Protein AF-A0A8J6MLP1-F1 (afdb_monomer)

Sequence (329 aa):
MKKLAKFLPFFFLVYGLWSVFTLQRDFSHVTQLGVFVLLVGPAFMVFAMVGRLFESLSQDSKWARYSSWAKMANLSATQSLTQYILIFCLPFYVVRQDWIYFGVNILWLGTSLWDPLYEKLVQYTLYRHLLLAWSLLSASSFLFPFILPSYLDWFYPAMAGISSLAFIPTRKEKSYILSLLALWFLSLIPLLFLDAPLRFPLLSVWTKDSHFAFDIVNKETADQHLAKSISKQSVKDALKEGHTLCCVAPVVAPPGLRANIKQEWSLGRRVIESVQLKTPIQGNVTQQAFHSYFCKKNLPLGEVDERLRCRVQIGDGIDIGGSSIEIVQ

Mean predicted aligned error: 9.05 Å

Secondary structure (DSSP, 8-state):
-HHHHHHHHHHHHHHHHHHHHHS---HHHHHHHHHHHHHHHHHHHHHHHHHHHHHHHTTSTTTHHHHHHHHHHHHHHHHHHHHHHHHHHHHHHHHTT-HHHHHHHHHHHHHHH-HHHHHHHTTSHHHHHHHHHHHHHHHHHHHHHHH-GGGGGGHHHHHHHHHHHTT--SS--HHHHHHHHHHHHHHHIIIIIS-TTTSPP--S--B-S-EEEE---STTS---PPPSEEEHHHHHHHHHTT--EEEEEEEP--TT-EE-EEEEEEETTEEEEEEE-SS-EE--TT---EEEEEEES-----SS-EEEEEEEEETTTEEEEEEEEEEE-

Solvent-accessible surface area (backbone atoms only — not comparable to full-atom values): 17924 Å² total; per-residue (Å²): 108,78,66,57,65,68,45,46,63,55,51,53,48,52,49,51,56,49,49,58,65,69,52,78,80,42,74,80,53,45,52,59,51,43,52,51,47,63,54,50,48,56,50,49,53,48,43,56,50,51,47,46,50,47,62,58,51,42,77,41,81,89,42,45,78,55,38,57,58,53,48,51,54,36,53,51,51,52,43,53,54,43,45,52,46,46,59,66,48,47,52,50,27,58,73,59,63,39,59,69,62,38,52,54,45,50,51,54,38,55,46,54,70,38,59,81,54,26,67,57,46,60,70,38,66,67,52,43,33,52,53,44,24,52,43,46,41,55,49,45,36,38,39,43,57,75,78,41,33,76,47,56,92,46,47,50,63,49,46,50,56,55,33,47,68,37,48,64,73,77,60,89,49,65,69,59,44,53,52,33,51,52,51,49,56,57,61,38,40,42,52,72,71,44,57,56,94,64,24,71,69,55,44,54,80,29,49,50,88,40,36,42,29,68,62,74,83,54,95,82,53,88,77,60,72,54,61,64,59,43,46,44,62,60,55,53,50,42,33,70,77,67,41,28,50,20,46,42,39,25,37,38,41,55,54,70,23,72,47,43,43,34,40,38,34,28,50,60,91,44,75,77,47,75,50,64,50,93,63,58,49,67,27,36,90,86,48,67,58,47,78,41,68,53,70,39,65,75,76,94,78,68,93,62,72,34,41,40,33,40,39,34,23,43,71,100,47,48,51,44,35,56,30,68,34,38,34,37,115

Nearest PDB structures (foldseek):
  1ft3-assembly2_B  TM=5.218E-01  e=3.454E-02  Homo sapiens
  8c5h-assembly1_S  TM=5.100E-01  e=5.996E-02  Rattus norvegicus
  1fso-assembly1_A  TM=4.590E-01  e=2.971E-02  Homo sapiens
  5fr1-assembly1_B  TM=4.003E-01  e=1.892E-02  Bos taurus
  2jhv-assembly3_C  TM=4.574E-01  e=4.438E-02  Homo sapiens

Foldseek 3Di:
DVVCVVCVVVVVVVVLLVCLQPDDQDVVCLVVVLVVLVVLVVVLLVLVVVLLVLVLCCVDPVCVVVSVVSNVVSLVSNLVSLLCLLSNLLVLCVQQVVVVLNVVSVVLNVCSSDVVSVVVQVVDLVSQLVSVLSSQLSSCLSNVCVVPVAVVVCSLVVSLVSSLSSLDDSDPDPVSNVVSVVVSVVVSCLRPPDALSSHSARRGQFWDPWAKFKDCPDPPPPGDGDDLEDEPVVVVVCLVVVIWIKTKTFTFGAAPHWWKKKKWKDKAHRTPDIDIDPGTDHHDPVRGTDTDMDIHSDDPDDPAWIKIWIWMATDPRRTNHTDIHIHHD

pLDDT: mean 79.98, std 10.1, range [50.28, 94.44]

Structure (mmCIF, N/CA/C/O backbone):
data_AF-A0A8J6MLP1-F1
#
_entry.id   AF-A0A8J6MLP1-F1
#
loop_
_atom_site.group_PDB
_atom_site.id
_atom_site.type_symbol
_atom_site.label_atom_id
_atom_site.label_alt_id
_atom_site.label_comp_id
_atom_site.label_asym_id
_atom_site.label_entity_id
_atom_site.label_seq_id
_atom_site.pdbx_PDB_ins_code
_atom_site.Cartn_x
_atom_site.Cartn_y
_atom_site.Cartn_z
_atom_site.occupancy
_atom_site.B_iso_or_equiv
_atom_site.auth_seq_id
_atom_site.auth_comp_id
_atom_site.auth_asym_id
_atom_site.auth_atom_id
_atom_site.pdbx_PDB_model_num
ATOM 1 N N . MET A 1 1 ? 29.600 29.513 -2.082 1.00 50.28 1 MET A N 1
ATOM 2 C CA . MET A 1 1 ? 28.649 29.048 -3.123 1.00 50.28 1 MET A CA 1
ATOM 3 C C . MET A 1 1 ? 28.802 27.569 -3.507 1.00 50.28 1 MET A C 1
ATOM 5 O O . MET A 1 1 ? 27.824 26.851 -3.371 1.00 50.28 1 MET A O 1
ATOM 9 N N . LYS A 1 2 ? 29.988 27.052 -3.884 1.00 53.75 2 LYS A N 1
ATOM 10 C CA . LYS A 1 2 ? 30.164 25.623 -4.269 1.00 53.75 2 LYS A CA 1
ATOM 11 C C . LYS A 1 2 ? 29.762 24.586 -3.199 1.00 53.75 2 LYS A C 1
ATOM 13 O O . LYS A 1 2 ? 29.282 23.519 -3.553 1.00 53.75 2 LYS A O 1
ATOM 18 N N . LYS A 1 3 ? 29.938 24.884 -1.902 1.00 59.62 3 LYS A N 1
ATOM 19 C CA . LYS A 1 3 ? 29.464 24.008 -0.808 1.00 59.62 3 LYS A CA 1
ATOM 20 C C . LYS A 1 3 ? 27.932 24.011 -0.692 1.00 59.62 3 LYS A C 1
ATOM 22 O O . LYS A 1 3 ? 27.351 22.947 -0.564 1.00 59.62 3 LYS A O 1
ATOM 27 N N . LEU A 1 4 ? 27.284 25.172 -0.827 1.00 57.75 4 LEU A N 1
ATOM 28 C CA . LEU A 1 4 ? 25.823 25.308 -0.726 1.00 57.75 4 LEU A CA 1
ATOM 29 C C . LEU A 1 4 ? 25.095 24.540 -1.845 1.00 57.75 4 LEU A C 1
ATOM 31 O O . LEU A 1 4 ? 24.148 23.813 -1.577 1.00 57.75 4 LEU A O 1
ATOM 35 N N . ALA A 1 5 ? 25.609 24.616 -3.078 1.00 55.62 5 ALA A N 1
ATOM 36 C CA . ALA A 1 5 ? 25.078 23.869 -4.221 1.00 55.62 5 ALA A CA 1
ATOM 37 C C . ALA A 1 5 ? 25.182 22.339 -4.056 1.00 55.62 5 ALA A C 1
ATOM 39 O O . ALA A 1 5 ? 24.343 21.616 -4.578 1.00 55.62 5 ALA A O 1
ATOM 40 N N . LYS A 1 6 ? 26.173 21.838 -3.300 1.00 65.19 6 LYS A N 1
ATOM 41 C CA . LYS A 1 6 ? 26.301 20.403 -2.987 1.00 65.19 6 LYS A CA 1
ATOM 42 C C . LYS A 1 6 ? 25.278 19.918 -1.956 1.00 65.19 6 LYS A C 1
ATOM 44 O O . LYS A 1 6 ? 24.905 18.754 -1.997 1.00 65.19 6 LYS A O 1
ATOM 49 N N . PHE A 1 7 ? 24.833 20.787 -1.046 1.00 68.69 7 PHE A N 1
ATOM 50 C CA . PHE A 1 7 ? 23.833 20.441 -0.029 1.00 68.69 7 PHE A CA 1
ATOM 51 C C . PHE A 1 7 ? 22.392 20.692 -0.487 1.00 68.69 7 PHE A C 1
ATOM 53 O O . PHE A 1 7 ? 21.469 20.122 0.083 1.00 68.69 7 PHE A O 1
ATOM 60 N N . LEU A 1 8 ? 22.190 21.503 -1.527 1.00 63.56 8 LEU A N 1
ATOM 61 C CA . LEU A 1 8 ? 20.871 21.848 -2.059 1.00 63.56 8 LEU A CA 1
ATOM 62 C C . LEU A 1 8 ? 19.991 20.621 -2.395 1.00 63.56 8 LEU A C 1
ATOM 64 O O . LEU A 1 8 ? 18.837 20.610 -1.970 1.00 63.56 8 LEU A O 1
ATOM 68 N N . PRO A 1 9 ? 20.494 19.561 -3.066 1.00 64.69 9 PRO A N 1
ATOM 69 C CA . PRO A 1 9 ? 19.687 18.373 -3.359 1.00 64.69 9 PRO A CA 1
ATOM 70 C C . PRO A 1 9 ? 19.256 17.634 -2.088 1.00 64.69 9 PRO A C 1
ATOM 72 O O . PRO A 1 9 ? 18.133 17.150 -2.003 1.00 64.69 9 PRO A O 1
ATOM 75 N N . PHE A 1 10 ? 20.124 17.601 -1.072 1.00 70.44 10 PHE A N 1
ATOM 76 C CA . PHE A 1 10 ? 19.808 17.001 0.222 1.00 70.44 10 PHE A CA 1
ATOM 77 C C . PHE A 1 10 ? 18.734 17.804 0.965 1.00 70.44 10 PHE A C 1
ATOM 79 O O . PHE A 1 10 ? 17.802 17.220 1.506 1.00 70.44 10 PHE A O 1
ATOM 86 N N . PHE A 1 11 ? 18.806 19.137 0.936 1.00 71.38 11 PHE A N 1
ATOM 87 C CA . PHE A 1 11 ? 17.755 19.990 1.494 1.00 71.38 11 PHE A CA 1
ATOM 88 C C . PHE A 1 11 ? 16.414 19.802 0.781 1.00 71.38 11 PHE A C 1
ATOM 90 O O . PHE A 1 11 ? 15.399 19.672 1.457 1.00 71.38 11 PHE A O 1
ATOM 97 N N . PHE A 1 12 ? 16.393 19.727 -0.555 1.00 68.88 12 PHE A N 1
ATOM 98 C CA . PHE A 1 12 ? 15.162 19.442 -1.300 1.00 68.88 12 PHE A CA 1
ATOM 99 C C . PHE A 1 12 ? 14.610 18.048 -1.014 1.00 68.88 12 PHE A C 1
ATOM 101 O O . PHE A 1 12 ? 13.397 17.890 -0.918 1.00 68.88 12 PHE A O 1
ATOM 108 N N . LEU A 1 13 ? 15.478 17.053 -0.823 1.00 70.44 13 LEU A N 1
ATOM 109 C CA . LEU A 1 13 ? 15.071 15.712 -0.423 1.00 70.44 13 LEU A CA 1
ATOM 110 C C . LEU A 1 13 ? 14.445 15.708 0.976 1.00 70.44 13 LEU A C 1
ATOM 112 O O . LEU A 1 13 ? 13.348 15.188 1.148 1.00 70.44 13 LEU A O 1
ATOM 116 N N . VAL A 1 14 ? 15.115 16.308 1.966 1.00 76.56 14 VAL A N 1
ATOM 117 C CA . VAL A 1 14 ? 14.609 16.405 3.345 1.00 76.56 14 VAL A CA 1
ATOM 118 C C . VAL A 1 14 ? 13.303 17.192 3.382 1.00 76.56 14 VAL A C 1
ATOM 120 O O . VAL A 1 14 ? 12.347 16.753 4.014 1.00 76.56 14 VAL A O 1
ATOM 123 N N . TYR A 1 15 ? 13.232 18.314 2.665 1.00 71.50 15 TYR A N 1
ATOM 124 C CA . TYR A 1 15 ? 12.015 19.110 2.545 1.00 71.50 15 TYR A CA 1
ATOM 125 C C . TYR A 1 15 ? 10.893 18.341 1.841 1.00 71.50 15 TYR A C 1
ATOM 127 O O . TYR A 1 15 ? 9.755 18.385 2.291 1.00 71.50 15 TYR A O 1
ATOM 135 N N . GLY A 1 16 ? 11.200 17.600 0.775 1.00 66.12 16 GLY A N 1
ATOM 136 C CA . GLY A 1 16 ? 10.238 16.758 0.065 1.00 66.12 16 GLY A CA 1
ATOM 137 C C . GLY A 1 16 ? 9.687 15.642 0.951 1.00 66.12 16 GLY A C 1
ATOM 138 O O . GLY A 1 16 ? 8.474 15.470 1.030 1.00 66.12 16 GLY A O 1
ATOM 139 N N . LEU A 1 17 ? 10.561 14.943 1.682 1.00 76.38 17 LEU A N 1
ATOM 140 C CA . LEU A 1 17 ? 10.166 13.935 2.668 1.00 76.38 17 LEU A CA 1
ATOM 141 C C . LEU A 1 17 ? 9.290 14.557 3.759 1.00 76.38 17 LEU A C 1
ATOM 143 O O . LEU A 1 17 ? 8.198 14.060 4.016 1.00 76.38 17 LEU A O 1
ATOM 147 N N . TRP A 1 18 ? 9.723 15.671 4.352 1.00 75.50 18 TRP A N 1
ATOM 148 C CA . TRP A 1 18 ? 8.955 16.391 5.367 1.00 75.50 18 TRP A CA 1
ATOM 149 C C . TRP A 1 18 ? 7.573 16.797 4.849 1.00 75.50 18 TRP A C 1
ATOM 151 O O . TRP A 1 18 ? 6.563 16.460 5.462 1.00 75.50 18 TRP A O 1
ATOM 161 N N . SER A 1 19 ? 7.528 17.458 3.690 1.00 67.50 19 SER A N 1
ATOM 162 C CA . SER A 1 19 ? 6.307 17.954 3.050 1.00 67.50 19 SER A CA 1
ATOM 163 C C . SER A 1 19 ? 5.280 16.841 2.860 1.00 67.50 19 SER A C 1
ATOM 165 O O . SER A 1 19 ? 4.113 16.996 3.217 1.00 67.50 19 SER A O 1
ATOM 167 N N . VAL A 1 20 ? 5.735 15.674 2.404 1.00 69.44 20 VAL A N 1
ATOM 168 C CA . VAL A 1 20 ? 4.891 14.501 2.152 1.00 69.44 20 VAL A CA 1
ATOM 169 C C . VAL A 1 20 ? 4.313 13.915 3.446 1.00 69.44 20 VAL A C 1
ATOM 171 O O . VAL A 1 20 ? 3.169 13.455 3.459 1.00 69.44 20 VAL A O 1
ATOM 174 N N . PHE A 1 21 ? 5.034 14.000 4.567 1.00 72.19 21 PHE A N 1
ATOM 175 C CA . PHE A 1 21 ? 4.486 13.632 5.874 1.00 72.19 21 PHE A CA 1
ATOM 176 C C . PHE A 1 21 ? 3.554 14.696 6.464 1.00 72.19 21 PHE A C 1
ATOM 178 O O . PHE A 1 21 ? 2.596 14.325 7.142 1.00 72.19 21 PHE A O 1
ATOM 185 N N . THR A 1 22 ? 3.777 15.980 6.186 1.00 68.56 22 THR A N 1
ATOM 186 C CA . THR A 1 22 ? 2.953 17.080 6.718 1.00 68.56 22 THR A CA 1
ATOM 187 C C . THR A 1 22 ? 1.709 17.412 5.898 1.00 68.56 22 THR A C 1
ATOM 189 O O . THR A 1 22 ? 0.836 18.123 6.388 1.00 68.56 22 THR A O 1
ATOM 192 N N . LEU A 1 23 ? 1.608 16.918 4.663 1.00 65.94 23 LEU A N 1
ATOM 193 C CA . LEU A 1 23 ? 0.450 17.156 3.806 1.00 65.94 23 LEU A CA 1
ATOM 194 C C . LEU A 1 23 ? -0.806 16.529 4.429 1.00 65.94 23 LEU A C 1
ATOM 196 O O . LEU A 1 23 ? -0.809 15.339 4.752 1.00 65.94 23 LEU A O 1
ATOM 200 N N . GLN A 1 24 ? -1.872 17.320 4.583 1.00 62.62 24 GLN A N 1
ATOM 201 C CA . GLN A 1 24 ? -3.171 16.824 5.041 1.00 62.62 24 GLN A CA 1
ATOM 202 C C . GLN A 1 24 ? -3.736 15.845 4.008 1.00 62.62 24 GLN A C 1
ATOM 204 O O . GLN A 1 24 ? -3.977 16.194 2.852 1.00 62.62 24 GLN A O 1
ATOM 209 N N . ARG A 1 25 ? -3.928 14.588 4.41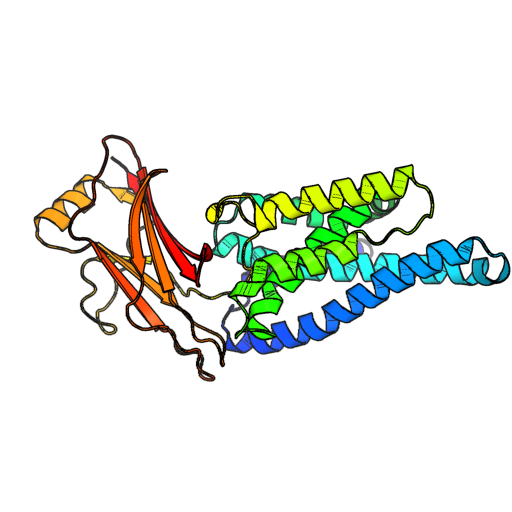8 1.00 62.72 25 ARG A N 1
ATOM 210 C CA . ARG A 1 25 ? -4.308 13.475 3.529 1.00 62.72 25 ARG A CA 1
ATOM 211 C C . ARG A 1 25 ? -5.819 13.315 3.489 1.00 62.72 25 ARG A C 1
ATOM 213 O O . ARG A 1 25 ? -6.370 12.242 3.716 1.00 62.72 25 ARG A O 1
ATOM 220 N N . ASP A 1 26 ? -6.474 14.432 3.223 1.00 61.22 26 ASP A N 1
ATOM 221 C CA . ASP A 1 26 ? -7.916 14.508 3.113 1.00 61.22 26 ASP A CA 1
ATOM 222 C C . ASP A 1 26 ? -8.344 14.232 1.682 1.00 61.22 26 ASP A C 1
ATOM 224 O O . ASP A 1 26 ? -7.715 14.697 0.731 1.00 61.22 26 ASP A O 1
ATOM 228 N N . PHE A 1 27 ? -9.455 13.516 1.525 1.00 58.12 27 PHE A N 1
ATOM 229 C CA . PHE A 1 27 ? -9.997 13.156 0.219 1.00 58.12 27 PHE A CA 1
ATOM 230 C C . PHE A 1 27 ? -10.242 14.367 -0.723 1.00 58.12 27 PHE A C 1
ATOM 232 O O . PHE A 1 27 ? -10.304 14.197 -1.946 1.00 58.12 27 PHE A O 1
ATOM 239 N N . SER A 1 28 ? -10.315 15.592 -0.184 1.00 57.75 28 SER A N 1
ATOM 240 C CA . SER A 1 28 ? -10.409 16.847 -0.940 1.00 57.75 28 SER A CA 1
ATOM 241 C C . SER A 1 28 ? -9.151 17.116 -1.772 1.00 57.75 28 SER A C 1
ATOM 243 O O . SER A 1 28 ? -9.244 17.458 -2.949 1.00 57.75 28 SER A O 1
ATOM 245 N N . HIS A 1 29 ? -7.971 16.870 -1.202 1.00 63.22 29 HIS A N 1
ATOM 246 C CA . HIS A 1 29 ? -6.683 16.989 -1.888 1.00 63.22 29 HIS A CA 1
ATOM 247 C C . HIS A 1 29 ? -6.327 15.717 -2.657 1.00 63.22 29 HIS A C 1
ATOM 249 O O . HIS A 1 29 ? -5.626 15.781 -3.665 1.00 63.22 29 HIS A O 1
ATOM 255 N N . VAL A 1 30 ? -6.862 14.565 -2.244 1.00 61.84 30 VAL A N 1
ATOM 256 C CA . VAL A 1 30 ? -6.626 13.277 -2.909 1.00 61.84 30 VAL A CA 1
ATOM 257 C C . VAL A 1 30 ? -7.154 13.257 -4.348 1.00 61.84 30 VAL A C 1
ATOM 259 O O . VAL A 1 30 ? -6.585 12.564 -5.180 1.00 61.84 30 VAL A O 1
ATOM 262 N N . THR A 1 31 ? -8.156 14.071 -4.697 1.00 62.22 31 THR A N 1
ATOM 263 C CA . THR A 1 31 ? -8.599 14.212 -6.099 1.00 62.22 31 THR A CA 1
ATOM 264 C C . THR A 1 31 ? -7.527 14.881 -6.966 1.00 62.22 31 THR A C 1
ATOM 266 O O . THR A 1 31 ? -7.214 14.391 -8.046 1.00 62.22 31 THR A O 1
ATOM 269 N N . GLN A 1 32 ? -6.905 15.962 -6.484 1.00 63.97 32 GLN A N 1
ATOM 270 C CA . GLN A 1 32 ? -5.806 16.638 -7.192 1.00 63.97 32 GLN A CA 1
ATOM 271 C C . GLN A 1 32 ? -4.570 15.736 -7.291 1.00 63.97 32 GLN A C 1
ATOM 273 O O . GLN A 1 32 ? -3.921 15.660 -8.330 1.00 63.97 32 GLN A O 1
ATOM 278 N N . LEU A 1 33 ? -4.297 15.000 -6.217 1.00 64.25 33 LEU A N 1
ATOM 279 C CA . LEU A 1 33 ? -3.266 13.972 -6.119 1.00 64.25 33 LEU A CA 1
ATOM 280 C C . LEU A 1 33 ? -3.522 12.825 -7.112 1.00 64.25 33 LEU A C 1
ATOM 282 O O . LEU A 1 33 ? -2.616 12.389 -7.810 1.00 64.25 33 LEU A O 1
ATOM 286 N N . GLY A 1 34 ? -4.775 12.383 -7.227 1.00 65.12 34 GLY A N 1
ATOM 287 C CA . GLY A 1 34 ? -5.237 11.380 -8.179 1.00 65.12 34 GLY A CA 1
ATOM 288 C C . GLY A 1 34 ? -5.086 11.850 -9.619 1.00 65.12 34 GLY A C 1
ATOM 289 O O . GLY A 1 34 ? -4.553 11.108 -10.433 1.00 65.12 34 GLY A O 1
ATOM 290 N N . VAL A 1 35 ? -5.457 13.098 -9.927 1.00 66.38 35 VAL A N 1
ATOM 291 C CA . VAL A 1 35 ? -5.221 13.722 -11.242 1.00 66.38 35 VAL A CA 1
ATOM 292 C C . VAL A 1 35 ? -3.724 13.805 -11.549 1.00 66.38 35 VAL A C 1
ATOM 294 O O . VAL A 1 35 ? -3.303 13.454 -12.648 1.00 66.38 35 VAL A O 1
ATOM 297 N N . PHE A 1 36 ? -2.902 14.203 -10.577 1.00 66.62 36 PHE A N 1
ATOM 298 C CA . PHE A 1 36 ? -1.451 14.246 -10.739 1.00 66.62 36 PHE A CA 1
ATOM 299 C C . PHE A 1 36 ? -0.877 12.856 -11.049 1.00 66.62 36 PHE A C 1
ATOM 301 O O . PHE A 1 36 ? -0.160 12.694 -12.035 1.00 66.62 36 PHE A O 1
ATOM 308 N N . VAL A 1 37 ? -1.245 11.824 -10.283 1.00 66.25 37 VAL A N 1
ATOM 309 C CA . VAL A 1 37 ? -0.776 10.449 -10.521 1.00 66.25 37 VAL A CA 1
ATOM 310 C C . VAL A 1 37 ? -1.388 9.857 -11.806 1.00 66.25 37 VAL A C 1
ATOM 312 O O . VAL A 1 37 ? -0.722 9.084 -12.487 1.00 66.25 37 VAL A O 1
ATOM 315 N N . LEU A 1 38 ? -2.590 10.270 -12.220 1.00 70.50 38 LEU A N 1
ATOM 316 C CA . LEU A 1 38 ? -3.197 9.923 -13.515 1.00 70.50 38 LEU A CA 1
ATOM 317 C C . LEU A 1 38 ? -2.481 10.546 -14.717 1.00 70.50 38 LEU A C 1
ATOM 319 O O . LEU A 1 38 ? -2.600 10.019 -15.815 1.00 70.50 38 LEU A O 1
ATOM 323 N N . LEU A 1 39 ? -1.743 11.642 -14.541 1.00 70.31 39 LEU A N 1
ATOM 324 C CA . LEU A 1 39 ? -0.895 12.219 -15.589 1.00 70.31 39 LEU A CA 1
ATOM 325 C C . LEU A 1 39 ? 0.504 11.588 -15.571 1.00 70.31 39 LEU A C 1
ATOM 327 O O . LEU A 1 39 ? 1.046 11.199 -16.606 1.00 70.31 39 LEU A O 1
ATOM 331 N N . VAL A 1 40 ? 1.070 11.441 -14.374 1.00 66.88 40 VAL A N 1
ATOM 332 C CA . VAL A 1 40 ? 2.424 10.924 -14.128 1.00 66.88 40 VAL A CA 1
ATOM 333 C C . VAL A 1 40 ? 2.523 9.417 -14.397 1.00 66.88 40 VAL A C 1
ATOM 335 O O . VAL A 1 40 ? 3.518 8.956 -14.949 1.00 66.88 40 VAL A O 1
ATOM 338 N N . GLY A 1 41 ? 1.494 8.640 -14.056 1.00 63.72 41 GLY A N 1
ATOM 339 C CA . GLY A 1 41 ? 1.452 7.181 -14.202 1.00 63.72 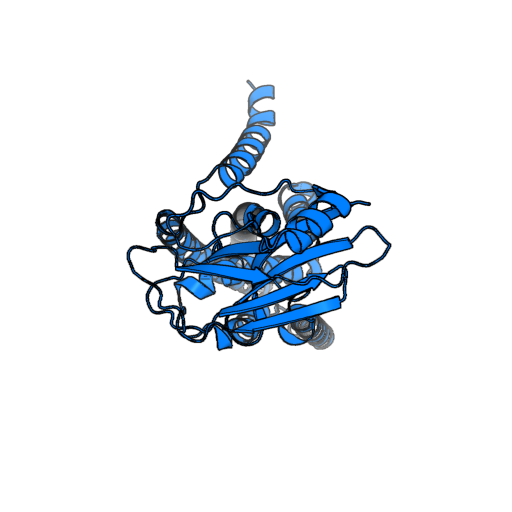41 GLY A CA 1
ATOM 340 C C . GLY A 1 41 ? 1.476 6.705 -15.660 1.00 63.72 41 GLY A C 1
ATOM 341 O O . GLY A 1 41 ? 2.345 5.907 -16.016 1.00 63.72 41 GLY A O 1
ATOM 342 N N . PRO A 1 42 ? 0.594 7.201 -16.545 1.00 68.69 42 PRO A N 1
ATOM 343 C CA . PRO A 1 42 ? 0.668 6.918 -17.975 1.00 68.69 42 PRO A CA 1
ATOM 344 C C . PRO A 1 42 ? 1.963 7.429 -18.604 1.00 68.69 42 PRO A C 1
ATOM 346 O O . PRO A 1 42 ? 2.562 6.707 -19.396 1.00 68.69 42 PRO A O 1
ATOM 349 N N . ALA A 1 43 ? 2.450 8.614 -18.212 1.00 68.12 43 ALA A N 1
ATOM 350 C CA . ALA A 1 43 ? 3.751 9.103 -18.665 1.00 68.12 43 ALA A CA 1
ATOM 351 C C . ALA A 1 43 ? 4.872 8.124 -18.285 1.00 68.12 43 ALA A C 1
ATOM 353 O O . ALA A 1 43 ? 5.695 7.773 -19.125 1.00 68.12 43 ALA A O 1
ATOM 354 N N . PHE A 1 44 ? 4.860 7.601 -17.059 1.00 68.00 44 PHE A N 1
ATOM 355 C CA . PHE A 1 44 ? 5.799 6.582 -16.600 1.00 68.00 44 PHE A CA 1
ATOM 356 C C . PHE A 1 44 ? 5.706 5.279 -17.400 1.00 68.00 44 PHE A C 1
ATOM 358 O O . PHE A 1 44 ? 6.739 4.746 -17.801 1.00 68.00 44 PHE A O 1
ATOM 365 N N . MET A 1 45 ? 4.499 4.788 -17.700 1.00 65.00 45 MET A N 1
ATOM 366 C CA . MET A 1 45 ? 4.324 3.611 -18.560 1.00 65.00 45 MET A CA 1
ATOM 367 C C . MET A 1 45 ? 4.855 3.853 -19.976 1.00 65.00 45 MET A C 1
ATOM 369 O O . MET A 1 45 ? 5.553 2.997 -20.519 1.00 65.00 45 MET A O 1
ATOM 373 N N . VAL A 1 46 ? 4.572 5.022 -20.556 1.00 70.75 46 VAL A N 1
ATOM 374 C CA . VAL A 1 46 ? 5.058 5.416 -21.884 1.00 70.75 46 VAL A CA 1
ATOM 375 C C . VAL A 1 46 ? 6.580 5.490 -21.884 1.00 70.75 46 VAL A C 1
ATOM 377 O O . VAL A 1 46 ? 7.202 4.857 -22.728 1.00 70.75 46 VAL A O 1
ATOM 380 N N . PHE A 1 47 ? 7.202 6.172 -20.918 1.00 68.81 47 PHE A N 1
ATOM 381 C CA . PHE A 1 47 ? 8.662 6.240 -20.813 1.00 68.81 47 PHE A CA 1
ATOM 382 C C . PHE A 1 47 ? 9.279 4.854 -20.603 1.00 68.81 47 PHE A C 1
ATOM 384 O O . PHE A 1 47 ? 10.197 4.475 -21.328 1.00 68.81 47 PHE A O 1
ATOM 391 N N . ALA A 1 48 ? 8.718 4.031 -19.714 1.00 65.44 48 ALA A N 1
ATOM 392 C CA . ALA A 1 48 ? 9.190 2.667 -19.503 1.00 65.44 48 ALA A CA 1
ATOM 393 C C . ALA A 1 48 ? 9.104 1.812 -20.783 1.00 65.44 48 ALA A C 1
ATOM 395 O O . ALA A 1 48 ? 10.047 1.080 -21.091 1.00 65.44 48 ALA A O 1
ATOM 396 N N . MET A 1 49 ? 8.016 1.910 -21.556 1.00 67.00 49 MET A N 1
ATOM 397 C CA . MET A 1 49 ? 7.857 1.191 -22.829 1.00 67.00 49 MET A CA 1
ATOM 398 C C . MET A 1 49 ? 8.772 1.738 -23.929 1.00 67.00 49 MET A C 1
ATOM 400 O O . MET A 1 49 ? 9.438 0.961 -24.610 1.00 67.00 49 MET A O 1
ATOM 404 N N . VAL A 1 50 ? 8.854 3.060 -24.079 1.00 69.06 50 VAL A N 1
ATOM 405 C CA . VAL A 1 50 ? 9.707 3.738 -25.066 1.00 69.06 50 VAL A CA 1
ATOM 406 C C . VAL A 1 50 ? 11.177 3.427 -24.798 1.00 69.06 50 VAL A C 1
ATOM 408 O O . VAL A 1 50 ? 11.903 3.049 -25.714 1.00 69.06 50 VAL A O 1
ATOM 411 N N . GLY A 1 51 ? 11.606 3.478 -23.538 1.00 65.50 51 GLY A N 1
ATOM 412 C CA . GLY A 1 51 ? 12.946 3.081 -23.122 1.00 65.50 51 GLY A CA 1
ATOM 413 C C . GLY A 1 51 ? 13.305 1.653 -23.524 1.00 65.50 51 GLY A C 1
ATOM 414 O O . GLY A 1 51 ? 14.399 1.405 -24.028 1.00 65.50 51 GLY A O 1
ATOM 415 N N . ARG A 1 52 ? 12.366 0.714 -23.357 1.00 66.31 52 ARG A N 1
ATOM 416 C CA . ARG A 1 52 ? 12.533 -0.693 -23.764 1.00 66.31 52 ARG A CA 1
ATOM 417 C C . ARG A 1 52 ? 12.603 -0.861 -25.280 1.00 66.31 52 ARG A C 1
ATOM 419 O O . ARG A 1 52 ? 13.423 -1.633 -25.771 1.00 66.31 52 ARG A O 1
ATOM 426 N N . LEU A 1 53 ? 11.773 -0.127 -26.017 1.00 67.50 53 LEU A N 1
ATOM 427 C CA . LEU A 1 53 ? 11.780 -0.101 -27.481 1.00 67.50 53 LEU A CA 1
ATOM 428 C C . LEU A 1 53 ? 13.124 0.395 -28.021 1.00 67.50 53 LEU A C 1
ATOM 430 O O . LEU A 1 53 ? 13.721 -0.272 -28.868 1.00 67.50 53 LEU A O 1
ATOM 434 N N . PHE A 1 54 ? 13.638 1.502 -27.480 1.00 64.75 54 PHE A N 1
ATOM 435 C CA . PHE A 1 54 ? 14.935 2.058 -27.870 1.00 64.75 54 PHE A CA 1
ATOM 436 C C . PHE A 1 54 ? 16.110 1.137 -27.536 1.00 64.75 54 PHE A C 1
ATOM 438 O O . PHE A 1 54 ? 17.060 1.082 -28.314 1.00 64.75 54 PHE A O 1
ATOM 445 N N . GLU A 1 55 ? 16.054 0.377 -26.439 1.00 64.50 55 GLU A N 1
ATOM 446 C CA . GLU A 1 55 ? 17.069 -0.647 -26.165 1.00 64.50 55 GLU A CA 1
ATOM 447 C C . GLU A 1 55 ? 17.105 -1.711 -27.268 1.00 64.50 55 GLU A C 1
ATOM 449 O O . GLU A 1 55 ? 18.195 -2.051 -27.727 1.00 64.50 55 GLU A O 1
ATOM 454 N N . SER A 1 56 ? 15.946 -2.168 -27.757 1.00 64.31 56 SER A N 1
ATOM 455 C CA . SER A 1 56 ? 15.889 -3.142 -28.858 1.00 64.31 56 SER A CA 1
ATOM 456 C C . SER A 1 56 ? 16.344 -2.556 -30.203 1.00 64.31 56 SER A C 1
ATOM 458 O O . SER A 1 56 ? 17.088 -3.203 -30.932 1.00 64.31 56 SER A O 1
ATOM 460 N N . LEU A 1 57 ? 15.963 -1.307 -30.500 1.00 62.53 57 LEU A N 1
ATOM 461 C CA . LEU A 1 57 ? 16.274 -0.625 -31.763 1.00 62.53 57 LEU A CA 1
ATOM 462 C C . LEU A 1 57 ? 17.732 -0.156 -31.847 1.00 62.53 57 LEU A C 1
ATOM 464 O O . LEU A 1 57 ? 18.261 0.025 -32.936 1.00 62.53 57 LEU A O 1
ATOM 468 N N . SER A 1 58 ? 18.401 0.039 -30.708 1.00 56.50 58 SER A N 1
ATOM 469 C CA . SER A 1 58 ? 19.806 0.470 -30.657 1.00 56.50 58 SER A CA 1
ATOM 470 C C . SER A 1 58 ? 20.804 -0.550 -31.218 1.00 56.50 58 SER A C 1
ATOM 472 O O . SER A 1 58 ? 21.955 -0.187 -31.459 1.00 56.50 58 SER A O 1
ATOM 474 N N . GLN A 1 59 ? 20.372 -1.793 -31.459 1.00 59.25 59 GLN A N 1
ATOM 475 C CA . GLN A 1 59 ? 21.162 -2.788 -32.189 1.00 59.25 59 GLN A CA 1
ATOM 476 C C . GLN A 1 59 ? 21.301 -2.443 -33.687 1.00 59.25 59 GLN A C 1
ATOM 478 O O . GLN A 1 59 ? 22.239 -2.919 -34.323 1.00 59.25 59 GLN A O 1
ATOM 483 N N . ASP A 1 60 ? 20.450 -1.558 -34.228 1.00 59.59 60 ASP A N 1
ATOM 484 C CA . ASP A 1 60 ? 20.550 -1.031 -35.592 1.00 59.59 60 ASP A CA 1
ATOM 485 C C . ASP A 1 60 ? 21.365 0.278 -35.654 1.00 59.59 60 ASP A C 1
ATOM 487 O O . ASP A 1 60 ? 21.083 1.275 -34.977 1.00 59.59 60 ASP A O 1
ATOM 491 N N . SER A 1 61 ? 22.367 0.313 -36.540 1.00 57.59 61 SER A N 1
ATOM 492 C CA . SER A 1 61 ? 23.405 1.362 -36.607 1.00 57.59 61 SER A CA 1
ATOM 493 C C . SER A 1 61 ? 22.890 2.790 -36.846 1.00 57.59 61 SER A C 1
ATOM 495 O O . SER A 1 61 ? 23.547 3.754 -36.450 1.00 57.59 61 SER A O 1
ATOM 497 N N . LYS A 1 62 ? 21.705 2.957 -37.451 1.00 65.31 62 LYS A N 1
ATOM 498 C CA . LYS A 1 62 ? 21.134 4.276 -37.789 1.00 65.31 62 LYS A CA 1
ATOM 499 C C . LYS A 1 62 ? 20.629 5.059 -36.573 1.00 65.31 62 LYS A C 1
ATOM 501 O O . LYS A 1 62 ? 20.616 6.287 -36.610 1.00 65.31 62 LYS A O 1
ATOM 506 N N . TRP A 1 63 ? 20.256 4.379 -35.488 1.00 60.56 63 TRP A N 1
ATOM 507 C CA . TRP A 1 63 ? 19.678 5.011 -34.293 1.00 60.56 63 TRP A CA 1
ATOM 508 C C . TRP A 1 63 ? 20.661 5.128 -33.123 1.00 60.56 63 TRP A C 1
ATOM 510 O O . TRP A 1 63 ? 20.343 5.749 -32.107 1.00 60.56 63 TRP A O 1
ATOM 520 N N . ALA A 1 64 ? 21.885 4.617 -33.278 1.00 62.62 64 ALA A N 1
ATOM 521 C CA . ALA A 1 64 ? 22.903 4.587 -32.229 1.00 62.62 64 ALA A CA 1
ATOM 522 C C . ALA A 1 64 ? 23.307 5.980 -31.701 1.00 62.62 64 ALA A C 1
ATOM 524 O O . ALA A 1 64 ? 23.671 6.125 -30.537 1.00 62.62 64 ALA A O 1
ATOM 525 N N . ARG A 1 65 ? 23.213 7.036 -32.524 1.00 61.72 65 ARG A N 1
ATOM 526 C CA . ARG A 1 65 ? 23.540 8.410 -32.094 1.00 61.72 65 ARG A CA 1
ATOM 527 C C . ARG A 1 65 ? 22.449 9.033 -31.215 1.00 61.72 65 ARG A C 1
ATOM 529 O O . ARG A 1 65 ? 22.762 9.787 -30.298 1.00 61.72 65 ARG A O 1
ATOM 536 N N . TYR A 1 66 ? 21.185 8.699 -31.474 1.00 62.19 66 TYR A N 1
ATOM 537 C CA . TYR A 1 66 ? 20.039 9.165 -30.686 1.00 62.19 66 TYR A CA 1
ATOM 538 C C . TYR A 1 66 ? 19.782 8.284 -29.460 1.00 62.19 66 TYR A C 1
ATOM 540 O O . TYR A 1 66 ? 19.216 8.757 -28.475 1.00 62.19 66 TYR A O 1
ATOM 548 N N . SER A 1 67 ? 20.247 7.030 -29.483 1.00 64.75 67 SER A N 1
ATOM 549 C CA . SER A 1 67 ? 20.048 6.079 -28.390 1.00 64.75 67 SER A CA 1
ATOM 550 C C . SER A 1 67 ? 20.717 6.523 -27.091 1.00 64.75 67 SER A C 1
ATOM 552 O O . SER A 1 67 ? 20.134 6.320 -26.036 1.00 64.75 67 SER A O 1
ATOM 554 N N . SER A 1 68 ? 21.883 7.181 -27.134 1.00 66.81 68 SER A N 1
ATOM 555 C CA . SER A 1 68 ? 22.588 7.624 -25.919 1.00 66.81 68 SER A CA 1
ATOM 556 C C . SER A 1 68 ? 21.822 8.720 -25.163 1.00 66.81 68 SER A C 1
ATOM 558 O O . SER A 1 68 ? 21.551 8.585 -23.969 1.00 66.81 68 SER A O 1
ATOM 560 N N . TRP A 1 69 ? 21.378 9.764 -25.873 1.00 67.56 69 TRP A N 1
ATOM 561 C CA . TRP A 1 69 ? 20.575 10.847 -25.291 1.00 67.56 69 TRP A CA 1
ATOM 562 C C . TRP A 1 69 ? 19.189 10.364 -24.855 1.00 67.56 69 TRP A C 1
ATOM 564 O O . TRP A 1 69 ? 18.758 10.668 -23.746 1.00 67.56 69 TRP A O 1
ATOM 574 N N . ALA A 1 70 ? 18.513 9.564 -25.687 1.00 65.12 70 ALA A N 1
ATOM 575 C CA . ALA A 1 70 ? 17.215 8.988 -25.346 1.00 65.12 70 ALA A CA 1
ATOM 576 C C . ALA A 1 70 ? 17.310 8.049 -24.134 1.00 65.12 70 ALA A C 1
ATOM 578 O O . ALA A 1 70 ? 16.445 8.081 -23.263 1.00 65.12 70 ALA A O 1
ATOM 579 N N . LYS A 1 71 ? 18.384 7.258 -24.030 1.00 67.38 71 LYS A N 1
ATOM 580 C CA . LYS A 1 71 ? 18.646 6.385 -22.882 1.00 67.38 71 LYS A CA 1
ATOM 581 C C . LYS A 1 71 ? 18.884 7.192 -21.612 1.00 67.38 71 LYS A C 1
ATOM 583 O O . LYS A 1 71 ? 18.309 6.845 -20.587 1.00 67.38 71 LYS A O 1
ATOM 588 N N . MET A 1 72 ? 19.673 8.265 -21.672 1.00 69.38 72 MET A N 1
ATOM 589 C CA . MET A 1 72 ? 19.936 9.118 -20.510 1.00 69.38 72 MET A CA 1
ATOM 590 C C . MET A 1 72 ? 18.679 9.871 -20.058 1.00 69.38 72 MET A C 1
ATOM 592 O O . MET A 1 72 ? 18.346 9.844 -18.875 1.00 69.38 72 MET A O 1
ATOM 596 N N . ALA A 1 73 ? 17.932 10.462 -20.995 1.00 69.94 73 ALA A N 1
ATOM 597 C CA . ALA A 1 73 ? 16.663 11.128 -20.710 1.00 69.94 73 ALA A CA 1
ATOM 598 C C . ALA A 1 73 ? 15.632 10.154 -20.124 1.00 69.94 73 ALA A C 1
ATOM 600 O O . ALA A 1 73 ? 14.988 10.463 -19.127 1.00 69.94 73 ALA A O 1
ATOM 601 N N . ASN A 1 74 ? 15.522 8.951 -20.690 1.00 71.06 74 ASN A N 1
ATOM 602 C CA . ASN A 1 74 ? 14.622 7.928 -20.178 1.00 71.06 74 ASN A CA 1
ATOM 603 C C . ASN A 1 74 ? 15.033 7.430 -18.786 1.00 71.06 74 ASN A C 1
ATOM 605 O O . ASN A 1 74 ? 14.177 7.241 -17.927 1.00 71.06 74 ASN A O 1
ATOM 609 N N . LEU A 1 75 ? 16.329 7.218 -18.546 1.00 73.25 75 LEU A N 1
ATOM 610 C CA . LEU A 1 75 ? 16.850 6.746 -17.263 1.00 73.25 75 LEU A CA 1
ATOM 611 C C . LEU A 1 75 ? 16.624 7.787 -16.164 1.00 73.25 75 LEU A C 1
ATOM 613 O O . LEU A 1 75 ? 16.129 7.425 -15.099 1.00 73.25 75 LEU A O 1
ATOM 617 N N . SER A 1 76 ? 16.882 9.063 -16.466 1.00 77.00 76 SER A N 1
ATOM 618 C CA . SER A 1 76 ? 16.604 10.191 -15.573 1.00 77.00 76 SER A CA 1
ATOM 619 C C . SER A 1 76 ? 15.103 10.352 -15.310 1.00 77.00 76 SER A C 1
ATOM 621 O O . SER A 1 76 ? 14.690 10.379 -14.154 1.00 77.00 76 SER A O 1
ATOM 623 N N . ALA A 1 77 ? 14.263 10.350 -16.351 1.00 73.44 77 ALA A N 1
ATOM 624 C CA . ALA A 1 77 ? 12.812 10.452 -16.193 1.00 73.44 77 ALA A CA 1
ATOM 625 C C . ALA A 1 77 ? 12.242 9.279 -15.379 1.00 73.44 77 ALA A C 1
ATOM 627 O O . ALA A 1 77 ? 11.475 9.488 -14.443 1.00 73.44 77 ALA A O 1
ATOM 628 N N . THR A 1 78 ? 12.659 8.046 -15.681 1.00 77.12 78 THR A N 1
ATOM 629 C CA . THR A 1 78 ? 12.228 6.840 -14.955 1.00 77.12 78 THR A CA 1
ATOM 630 C C . THR A 1 78 ? 12.649 6.904 -13.489 1.00 77.12 78 THR A C 1
ATOM 632 O O . THR A 1 78 ? 11.852 6.565 -12.615 1.00 77.12 78 THR A O 1
ATOM 635 N N . GLN A 1 79 ? 13.872 7.364 -13.208 1.00 84.19 79 GLN A N 1
ATOM 636 C CA . GLN A 1 79 ? 14.380 7.532 -11.848 1.00 84.19 79 GLN A CA 1
ATOM 637 C C . GLN A 1 79 ? 13.558 8.563 -11.074 1.00 84.19 79 GLN A C 1
ATOM 639 O O . GLN A 1 79 ? 13.062 8.248 -9.995 1.00 84.19 79 GLN A O 1
ATOM 644 N N . SER A 1 80 ? 13.352 9.758 -11.635 1.00 81.69 80 SER A N 1
ATOM 645 C CA . SER A 1 80 ? 12.578 10.819 -10.985 1.00 81.69 80 SER A CA 1
ATOM 646 C C . SER A 1 80 ? 11.133 10.393 -10.740 1.00 81.69 80 SER A C 1
ATOM 648 O O . SER A 1 80 ? 10.634 10.536 -9.630 1.00 81.69 80 SER A O 1
ATOM 650 N N . LEU A 1 81 ? 10.465 9.806 -11.739 1.00 79.50 81 LEU A N 1
ATOM 651 C CA . LEU A 1 81 ? 9.087 9.320 -11.606 1.00 79.50 81 LEU A CA 1
ATOM 652 C C . LEU A 1 81 ? 8.974 8.230 -10.535 1.00 79.50 81 LEU A C 1
ATOM 654 O O . LEU A 1 81 ? 8.067 8.270 -9.705 1.00 79.50 81 LEU A O 1
ATOM 658 N N . THR A 1 82 ? 9.929 7.297 -10.512 1.00 85.19 82 THR A N 1
ATOM 659 C CA . THR A 1 82 ? 10.015 6.265 -9.475 1.00 85.19 82 THR A CA 1
ATOM 660 C C . THR A 1 82 ? 10.158 6.903 -8.098 1.00 85.19 82 THR A C 1
ATOM 662 O O . THR A 1 82 ? 9.345 6.629 -7.222 1.00 85.19 82 THR A O 1
ATOM 665 N N . GLN A 1 83 ? 11.127 7.800 -7.911 1.00 87.19 83 GLN A N 1
ATOM 666 C CA . GLN A 1 83 ? 11.336 8.504 -6.644 1.00 87.19 83 GLN A CA 1
ATOM 667 C C . GLN A 1 83 ? 10.068 9.229 -6.188 1.00 87.19 83 GLN A C 1
ATOM 669 O O . GLN A 1 83 ? 9.675 9.076 -5.033 1.00 87.19 83 GLN A O 1
ATOM 674 N N . TYR A 1 84 ? 9.393 9.956 -7.085 1.00 81.38 84 TYR A N 1
ATOM 675 C CA . TYR A 1 84 ? 8.142 10.642 -6.765 1.00 81.38 84 TYR A CA 1
ATOM 676 C C . TYR A 1 84 ? 7.072 9.671 -6.271 1.00 81.38 84 TYR A C 1
ATOM 678 O O . TYR A 1 84 ? 6.492 9.925 -5.221 1.00 81.38 84 TYR A O 1
ATOM 686 N N . ILE A 1 85 ? 6.846 8.550 -6.965 1.00 84.44 85 ILE A N 1
ATOM 687 C CA . ILE A 1 85 ? 5.865 7.535 -6.550 1.00 84.44 85 ILE A CA 1
ATOM 688 C C . ILE A 1 85 ? 6.233 6.943 -5.184 1.00 84.44 85 ILE A C 1
ATOM 690 O O . ILE A 1 85 ? 5.379 6.857 -4.302 1.00 84.44 85 ILE A O 1
ATOM 694 N N . LEU A 1 86 ? 7.493 6.536 -4.993 1.00 89.50 86 LEU A N 1
ATOM 695 C CA . LEU A 1 86 ? 7.930 5.876 -3.760 1.00 89.50 86 LEU A CA 1
ATOM 696 C C . LEU A 1 86 ? 7.836 6.824 -2.564 1.00 89.50 86 LEU A C 1
ATOM 698 O O . LEU A 1 86 ? 7.282 6.434 -1.536 1.00 89.50 86 LEU A O 1
ATOM 702 N N . ILE A 1 87 ? 8.315 8.066 -2.714 1.00 87.56 87 ILE A N 1
ATOM 703 C CA . ILE A 1 87 ? 8.206 9.119 -1.696 1.00 87.56 87 ILE A CA 1
ATOM 704 C C . ILE A 1 87 ? 6.736 9.372 -1.378 1.00 87.56 87 ILE A C 1
ATOM 706 O O . ILE A 1 87 ? 6.350 9.343 -0.214 1.00 87.56 87 ILE A O 1
ATOM 710 N N . PHE A 1 88 ? 5.917 9.566 -2.410 1.00 82.88 88 PHE A N 1
ATOM 711 C CA . PHE A 1 88 ? 4.493 9.836 -2.279 1.00 82.88 88 PHE A CA 1
ATOM 712 C C . PHE A 1 88 ? 3.751 8.748 -1.487 1.00 82.88 88 PHE A C 1
ATOM 714 O O . PHE A 1 88 ? 2.912 9.053 -0.642 1.00 82.88 88 PHE A O 1
ATOM 721 N N . CYS A 1 89 ? 4.092 7.479 -1.716 1.00 86.56 89 CYS A N 1
ATOM 722 C CA . CYS A 1 89 ? 3.443 6.347 -1.061 1.00 86.56 89 CYS A CA 1
ATOM 723 C C . CYS A 1 89 ? 3.899 6.123 0.393 1.00 86.56 89 CYS A C 1
ATOM 725 O O . CYS A 1 89 ? 3.191 5.457 1.151 1.00 86.56 89 CYS A O 1
ATOM 727 N N . LEU A 1 90 ? 5.052 6.667 0.817 1.00 88.56 90 LEU A N 1
ATOM 728 C CA . LEU A 1 90 ? 5.622 6.427 2.154 1.00 88.56 90 LEU A CA 1
ATOM 729 C C . LEU A 1 90 ? 4.638 6.641 3.310 1.00 88.56 90 LEU A C 1
ATOM 731 O O . LEU A 1 90 ? 4.545 5.759 4.170 1.00 88.56 90 LEU A O 1
ATOM 735 N N . PRO A 1 91 ? 3.888 7.754 3.372 1.00 83.50 91 PRO A N 1
ATOM 736 C CA . PRO A 1 91 ? 3.068 8.022 4.539 1.00 83.50 91 PRO A CA 1
ATOM 737 C C . PRO A 1 91 ? 1.857 7.097 4.657 1.00 83.50 91 PRO A C 1
ATOM 739 O O . PRO A 1 91 ? 1.360 6.895 5.765 1.00 83.50 91 PRO A O 1
ATOM 742 N N . PHE A 1 92 ? 1.391 6.517 3.547 1.00 84.88 92 PHE A N 1
ATOM 743 C CA . PHE A 1 92 ? 0.280 5.566 3.547 1.00 84.88 92 PHE A CA 1
ATOM 744 C C . PHE A 1 92 ? 0.677 4.259 4.236 1.00 84.88 92 PHE A C 1
ATOM 746 O O . PHE A 1 92 ? -0.084 3.758 5.061 1.00 84.88 92 PHE A O 1
ATOM 753 N N . TYR A 1 93 ? 1.898 3.768 3.995 1.00 87.50 93 TYR A N 1
ATOM 754 C CA . TYR A 1 93 ? 2.420 2.601 4.709 1.00 87.50 93 TYR A CA 1
ATOM 755 C C . TYR A 1 93 ? 2.544 2.856 6.220 1.00 87.50 93 TYR A C 1
ATOM 757 O O . TYR A 1 93 ? 2.257 1.968 7.019 1.00 87.50 93 TYR A O 1
ATOM 765 N N . VAL A 1 94 ? 2.924 4.074 6.628 1.00 84.38 94 VAL A N 1
ATOM 766 C CA . VAL A 1 94 ? 3.036 4.442 8.052 1.00 84.38 94 VAL A CA 1
ATOM 767 C C . VAL A 1 94 ? 1.667 4.517 8.727 1.00 84.38 94 VAL A C 1
ATOM 769 O O . VAL A 1 94 ? 1.491 3.947 9.800 1.00 84.38 94 VAL A O 1
ATOM 772 N N . VAL A 1 95 ? 0.687 5.183 8.106 1.00 78.62 95 VAL A N 1
ATOM 773 C CA . VAL A 1 95 ? -0.672 5.320 8.671 1.00 78.62 95 VAL A CA 1
ATOM 774 C C . VAL A 1 95 ? -1.340 3.963 8.841 1.00 78.62 95 VAL A C 1
ATOM 776 O O . VAL A 1 95 ? -1.961 3.710 9.869 1.00 78.62 95 VAL A O 1
ATOM 779 N N . ARG A 1 96 ? -1.164 3.074 7.863 1.00 78.00 96 ARG A N 1
ATOM 780 C CA . ARG A 1 96 ? -1.693 1.709 7.916 1.00 78.00 96 ARG A CA 1
ATOM 781 C C . ARG A 1 96 ? -0.880 0.765 8.804 1.00 78.00 96 ARG A C 1
ATOM 783 O O . ARG A 1 96 ? -1.334 -0.335 9.090 1.00 78.00 96 ARG A O 1
ATOM 790 N N . GLN A 1 97 ? 0.292 1.201 9.275 1.00 80.38 97 GLN A N 1
ATOM 791 C CA . GLN A 1 97 ? 1.235 0.401 10.065 1.00 80.38 97 GLN A CA 1
ATOM 792 C C . GLN A 1 97 ? 1.773 -0.835 9.313 1.00 80.38 97 GLN A C 1
ATOM 794 O O . GLN A 1 97 ? 2.141 -1.842 9.922 1.00 80.38 97 GLN A O 1
ATOM 799 N N . ASP A 1 98 ? 1.872 -0.738 7.985 1.00 85.00 98 ASP A N 1
ATOM 800 C CA . ASP A 1 98 ? 2.352 -1.785 7.078 1.00 85.00 98 ASP A CA 1
ATOM 801 C C . ASP A 1 98 ? 3.892 -1.767 6.986 1.00 85.00 98 ASP A C 1
ATOM 803 O O . ASP A 1 98 ? 4.487 -1.473 5.946 1.00 85.00 98 ASP A O 1
ATOM 807 N N . TRP A 1 99 ? 4.568 -2.067 8.102 1.00 87.50 99 TRP A N 1
ATOM 808 C CA . TRP A 1 99 ? 6.021 -1.875 8.257 1.00 87.50 99 TRP A CA 1
ATOM 809 C C . TRP A 1 99 ? 6.891 -2.675 7.280 1.00 87.50 99 TRP A C 1
ATOM 811 O O . TRP A 1 99 ? 7.962 -2.207 6.899 1.00 87.50 99 TRP A O 1
ATOM 821 N N . ILE A 1 100 ? 6.440 -3.860 6.853 1.00 90.31 100 ILE A N 1
ATOM 822 C CA . ILE A 1 100 ? 7.157 -4.671 5.856 1.00 90.31 100 ILE A CA 1
ATOM 823 C C . ILE A 1 100 ? 7.212 -3.909 4.530 1.00 90.31 100 ILE A C 1
ATOM 825 O O . ILE A 1 100 ? 8.290 -3.681 3.982 1.00 90.31 100 ILE A O 1
ATOM 829 N N . TYR A 1 101 ? 6.054 -3.460 4.048 1.00 92.06 101 TYR A N 1
ATOM 830 C CA . TYR A 1 101 ? 5.954 -2.713 2.801 1.00 92.06 101 TYR A CA 1
ATOM 831 C C . TYR A 1 101 ? 6.622 -1.340 2.902 1.00 92.06 101 TYR A C 1
ATOM 833 O O . TYR A 1 101 ? 7.287 -0.921 1.956 1.00 92.06 101 TYR A O 1
ATOM 841 N N . PHE A 1 102 ? 6.547 -0.682 4.065 1.00 92.94 102 PHE A N 1
ATOM 842 C CA . PHE A 1 102 ? 7.321 0.526 4.350 1.00 92.94 102 PHE A CA 1
ATOM 843 C C . PHE A 1 102 ? 8.830 0.286 4.192 1.00 92.94 102 PHE A C 1
ATOM 845 O O . PHE A 1 102 ? 9.498 1.035 3.482 1.00 92.94 102 PHE A O 1
ATOM 852 N N . GLY A 1 103 ? 9.366 -0.774 4.807 1.00 94.38 103 GLY A N 1
ATOM 853 C CA . GLY A 1 103 ? 10.787 -1.116 4.739 1.00 94.38 103 GLY A CA 1
ATOM 854 C C . GLY A 1 103 ? 11.254 -1.420 3.316 1.00 94.38 103 GLY A C 1
ATOM 855 O O . GLY A 1 103 ? 12.279 -0.898 2.878 1.00 94.38 103 GLY A O 1
ATOM 856 N N . VAL A 1 104 ? 10.469 -2.192 2.559 1.00 94.06 104 VAL A N 1
ATOM 857 C CA . VAL A 1 104 ? 10.756 -2.470 1.142 1.00 94.06 104 VAL A CA 1
ATOM 858 C C . VAL A 1 104 ? 10.689 -1.187 0.304 1.00 94.06 104 VAL A C 1
ATOM 860 O O . VAL A 1 104 ? 11.555 -0.962 -0.539 1.00 94.06 104 VAL A O 1
ATOM 863 N N . ASN A 1 105 ? 9.724 -0.301 0.564 1.00 94.44 105 ASN A N 1
ATOM 864 C CA . ASN A 1 105 ? 9.617 0.978 -0.136 1.00 94.44 105 ASN A CA 1
ATOM 865 C C . ASN A 1 105 ? 10.818 1.900 0.150 1.00 94.44 105 ASN A C 1
ATOM 867 O O . ASN A 1 105 ? 11.361 2.504 -0.773 1.00 94.44 105 ASN A O 1
ATOM 871 N N . ILE A 1 106 ? 11.277 1.969 1.405 1.00 94.31 106 ILE A N 1
ATOM 872 C CA . ILE A 1 106 ? 12.488 2.711 1.793 1.00 94.31 106 ILE A CA 1
ATOM 873 C C . ILE A 1 106 ? 13.734 2.125 1.127 1.00 94.31 106 ILE A C 1
ATOM 875 O O . ILE A 1 106 ? 14.578 2.887 0.660 1.00 94.31 106 ILE A O 1
ATOM 879 N N . LEU A 1 107 ? 13.845 0.796 1.045 1.00 94.06 107 LEU A N 1
ATOM 880 C CA . LEU A 1 107 ? 14.950 0.135 0.353 1.00 94.06 107 LEU A CA 1
ATOM 881 C C . LEU A 1 107 ? 15.007 0.569 -1.119 1.00 94.06 107 LEU A C 1
ATOM 883 O O . LEU A 1 107 ? 16.045 1.051 -1.573 1.00 94.06 107 LEU A O 1
ATOM 887 N N . TRP A 1 108 ? 13.885 0.470 -1.841 1.00 94.06 108 TRP A N 1
ATOM 888 C CA . TRP A 1 108 ? 13.807 0.900 -3.240 1.00 94.06 108 TRP A CA 1
ATOM 889 C C . TRP A 1 108 ? 14.100 2.389 -3.402 1.00 94.06 108 TRP A C 1
ATOM 891 O O . TRP A 1 108 ? 14.893 2.779 -4.264 1.00 94.06 108 TRP A O 1
ATOM 901 N N . LEU A 1 109 ? 13.526 3.222 -2.532 1.00 92.31 109 LEU A N 1
ATOM 902 C CA . LEU A 1 109 ? 13.761 4.657 -2.549 1.00 92.31 109 LEU A CA 1
ATOM 903 C C . LEU A 1 109 ? 15.249 4.965 -2.343 1.00 92.31 109 LEU A C 1
ATOM 905 O O . LEU A 1 109 ? 15.828 5.691 -3.147 1.00 92.31 109 LEU A O 1
ATOM 909 N N . GLY A 1 110 ? 15.894 4.348 -1.351 1.00 88.62 110 GLY A N 1
ATOM 910 C CA . GLY A 1 110 ? 17.324 4.497 -1.083 1.00 88.62 110 GLY A CA 1
ATOM 911 C C . GLY A 1 110 ? 18.192 4.101 -2.277 1.00 88.62 110 GLY A C 1
ATOM 912 O O . GLY A 1 110 ? 19.100 4.845 -2.650 1.00 88.62 110 GLY A O 1
ATOM 913 N N . THR A 1 111 ? 17.868 2.986 -2.943 1.00 90.62 111 THR A N 1
ATOM 914 C CA . THR A 1 111 ? 18.576 2.567 -4.165 1.00 90.62 111 THR A CA 1
ATOM 915 C C . THR A 1 111 ? 18.353 3.505 -5.350 1.00 90.62 111 THR A C 1
ATOM 917 O O . THR A 1 111 ? 19.231 3.619 -6.199 1.00 90.62 111 THR A O 1
ATOM 920 N N . SER A 1 112 ? 17.213 4.202 -5.401 1.00 87.44 112 SER A N 1
ATOM 921 C CA . SER A 1 112 ? 16.893 5.160 -6.464 1.00 87.44 112 SER A CA 1
ATOM 922 C C . SER A 1 112 ? 17.436 6.569 -6.213 1.00 87.44 112 SER A C 1
ATOM 924 O O . SER A 1 112 ? 17.659 7.293 -7.176 1.00 87.44 112 SER A O 1
ATOM 926 N N . LEU A 1 113 ? 17.645 6.978 -4.957 1.00 86.19 113 LEU A N 1
ATOM 927 C CA . LEU A 1 113 ? 18.125 8.318 -4.586 1.00 86.19 113 LEU A CA 1
ATOM 928 C C . LEU A 1 113 ? 19.636 8.486 -4.740 1.00 86.19 113 LEU A C 1
ATOM 930 O O . LEU A 1 113 ? 20.122 9.603 -4.898 1.00 86.19 113 LEU A O 1
ATOM 934 N N . TRP A 1 114 ? 20.392 7.393 -4.656 1.00 82.94 114 TRP A N 1
ATOM 935 C CA . TRP A 1 114 ? 21.839 7.438 -4.795 1.00 82.94 114 TRP A CA 1
ATOM 936 C C . TRP A 1 114 ? 22.242 7.197 -6.254 1.00 82.94 114 TRP A C 1
ATOM 938 O O . TRP A 1 114 ? 22.403 6.052 -6.662 1.00 82.94 114 TRP A O 1
ATOM 948 N N . ASP A 1 115 ? 22.470 8.273 -7.015 1.00 76.69 115 ASP A N 1
ATOM 949 C CA . ASP A 1 115 ? 22.763 8.225 -8.461 1.00 76.69 115 ASP A CA 1
ATOM 950 C C . ASP A 1 115 ? 23.838 7.183 -8.857 1.00 76.69 115 ASP A C 1
ATOM 952 O O . ASP A 1 115 ? 23.513 6.272 -9.618 1.00 76.69 115 ASP A O 1
ATOM 956 N N . PRO A 1 116 ? 25.072 7.186 -8.297 1.00 81.50 116 PRO A N 1
ATOM 957 C CA . PRO A 1 116 ? 26.066 6.145 -8.575 1.00 81.50 116 PRO A CA 1
ATOM 958 C C . PRO A 1 116 ? 25.611 4.702 -8.329 1.00 81.50 116 PRO A C 1
ATOM 960 O O . PRO A 1 116 ? 26.084 3.780 -8.996 1.00 81.50 116 PRO A O 1
ATOM 963 N N . LEU A 1 117 ? 24.760 4.480 -7.325 1.00 83.31 117 LEU A N 1
ATOM 964 C CA . LEU A 1 117 ? 24.231 3.156 -7.017 1.00 83.31 117 LEU A CA 1
ATOM 965 C C . LEU A 1 117 ? 23.113 2.796 -7.999 1.00 83.31 117 LEU A C 1
ATOM 967 O O . LEU A 1 117 ? 23.129 1.698 -8.550 1.00 83.31 117 LEU A O 1
ATOM 971 N N . TYR A 1 118 ? 22.202 3.729 -8.275 1.00 83.50 118 TYR A N 1
ATOM 972 C CA . TYR A 1 118 ? 21.122 3.562 -9.240 1.00 83.50 11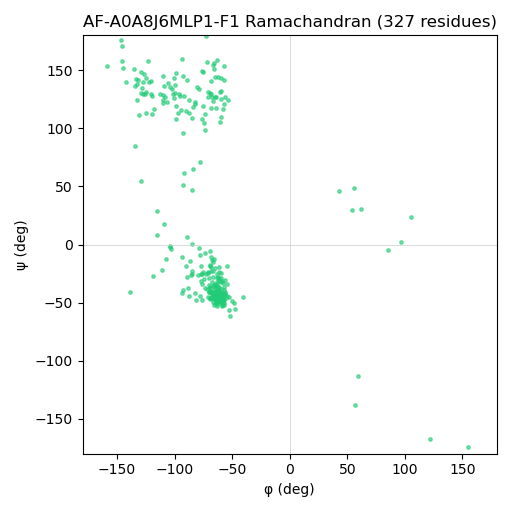8 TYR A CA 1
ATOM 973 C C . TYR A 1 118 ? 21.656 3.264 -10.645 1.00 83.50 118 TYR A C 1
ATOM 975 O O . TYR A 1 118 ? 21.233 2.289 -11.258 1.00 83.50 118 TYR A O 1
ATOM 983 N N . GLU A 1 119 ? 22.641 4.024 -11.130 1.00 81.31 119 GLU A N 1
ATOM 984 C CA . GLU A 1 119 ? 23.264 3.822 -12.445 1.00 81.31 119 GLU A CA 1
ATOM 985 C C . GLU A 1 119 ? 23.919 2.444 -12.593 1.00 81.31 119 GLU A C 1
ATOM 987 O O . GLU A 1 119 ? 23.929 1.879 -13.689 1.00 81.31 119 GLU A O 1
ATOM 992 N N . LYS A 1 120 ? 24.447 1.877 -11.501 1.00 84.69 120 LYS A N 1
ATOM 993 C CA . LYS A 1 120 ? 24.972 0.504 -11.477 1.00 84.69 120 LYS A CA 1
ATOM 994 C C . LYS A 1 120 ? 23.844 -0.520 -11.430 1.00 84.69 120 LYS A C 1
ATOM 996 O O . LYS A 1 120 ? 23.858 -1.485 -12.188 1.00 84.69 120 LYS A O 1
ATOM 1001 N N . LEU A 1 121 ? 22.868 -0.324 -10.546 1.00 86.31 121 LEU A N 1
ATOM 1002 C CA . LEU A 1 121 ? 21.789 -1.280 -10.311 1.00 86.31 121 LEU A CA 1
ATOM 1003 C C . LEU A 1 121 ? 20.828 -1.383 -11.499 1.00 86.31 121 LEU A C 1
ATOM 1005 O O . LEU A 1 121 ? 20.412 -2.478 -11.866 1.00 86.31 121 LEU A O 1
ATOM 1009 N N . VAL A 1 122 ? 20.532 -0.267 -12.164 1.00 83.50 122 VAL A N 1
ATOM 1010 C CA . VAL A 1 122 ? 19.642 -0.218 -13.331 1.00 83.50 122 VAL A CA 1
ATOM 1011 C C . VAL A 1 122 ? 20.220 -0.953 -14.546 1.00 83.50 122 VAL A C 1
ATOM 1013 O O . VAL A 1 122 ? 19.480 -1.296 -15.462 1.00 83.50 122 VAL A O 1
ATOM 1016 N N . GLN A 1 123 ? 21.518 -1.272 -14.562 1.00 80.75 123 GLN A N 1
ATOM 1017 C CA . GLN A 1 123 ? 22.096 -2.145 -15.591 1.00 80.75 123 GLN A CA 1
ATOM 1018 C C . GLN A 1 123 ? 21.656 -3.605 -15.424 1.00 80.75 123 GLN A C 1
ATOM 1020 O O . GLN A 1 123 ? 21.618 -4.348 -16.405 1.00 80.75 123 GLN A O 1
ATOM 1025 N N . TYR A 1 124 ? 21.273 -4.016 -14.211 1.00 83.69 124 TYR A N 1
ATOM 1026 C CA . TYR A 1 124 ? 20.754 -5.352 -13.955 1.00 83.69 124 TYR A CA 1
ATOM 1027 C C . TYR A 1 124 ? 19.270 -5.428 -14.312 1.00 83.69 124 TYR A C 1
ATOM 1029 O O . TYR A 1 124 ? 18.415 -4.751 -13.736 1.00 83.69 124 TYR A O 1
ATOM 1037 N N . THR A 1 125 ? 18.949 -6.328 -15.238 1.00 80.25 125 THR A N 1
ATOM 1038 C CA . THR A 1 125 ? 17.583 -6.526 -15.729 1.00 80.25 125 THR A CA 1
ATOM 1039 C C . THR A 1 125 ? 16.605 -6.875 -14.605 1.00 80.25 125 THR A C 1
ATOM 1041 O O . THR A 1 125 ? 15.512 -6.319 -14.550 1.00 80.25 125 THR A O 1
ATOM 1044 N N . LEU A 1 126 ? 17.015 -7.734 -13.663 1.00 85.31 126 LEU A N 1
ATOM 1045 C CA . LEU A 1 126 ? 16.200 -8.114 -12.504 1.00 85.31 126 LEU A CA 1
ATOM 1046 C C . LEU A 1 126 ? 15.794 -6.894 -11.665 1.00 85.31 126 LEU A C 1
ATOM 1048 O O . LEU A 1 126 ? 14.612 -6.715 -11.379 1.00 85.31 126 LEU A O 1
ATOM 1052 N N . TYR A 1 127 ? 16.760 -6.038 -11.322 1.00 88.50 127 TYR A N 1
ATOM 1053 C CA . TYR A 1 127 ? 16.517 -4.827 -10.539 1.00 88.50 127 TYR A CA 1
ATOM 1054 C C . TYR A 1 127 ? 15.505 -3.911 -11.236 1.00 88.50 127 TYR A C 1
ATOM 1056 O O . TYR A 1 127 ? 14.543 -3.474 -10.613 1.00 88.50 127 TYR A O 1
ATOM 1064 N N . ARG A 1 128 ? 15.661 -3.690 -12.550 1.00 84.06 128 ARG A N 1
ATOM 1065 C CA . ARG A 1 128 ? 14.723 -2.880 -13.343 1.00 84.06 128 ARG A CA 1
ATOM 1066 C C . ARG A 1 128 ? 13.291 -3.401 -13.289 1.00 84.06 128 ARG A C 1
ATOM 1068 O O . ARG A 1 128 ? 12.373 -2.607 -13.116 1.00 84.06 128 ARG A O 1
ATOM 1075 N N . HIS A 1 129 ? 13.095 -4.707 -13.471 1.00 85.62 129 HIS A N 1
ATOM 1076 C CA . HIS A 1 129 ? 11.754 -5.295 -13.466 1.00 85.62 129 HIS A CA 1
ATOM 1077 C C . HIS A 1 129 ? 11.108 -5.221 -12.084 1.00 85.62 129 HIS A C 1
ATOM 1079 O O . HIS A 1 129 ? 9.940 -4.857 -11.991 1.00 85.62 129 HIS A O 1
ATOM 1085 N N . LEU A 1 130 ? 11.867 -5.501 -11.021 1.00 90.69 130 LEU A N 1
ATOM 1086 C CA . LEU A 1 130 ? 11.361 -5.435 -9.651 1.00 90.69 130 LEU A CA 1
ATOM 1087 C C . LEU A 1 130 ? 11.022 -4.004 -9.225 1.00 90.69 130 LEU A C 1
ATOM 1089 O O . LEU A 1 130 ? 9.931 -3.779 -8.707 1.00 90.69 130 LEU A O 1
ATOM 1093 N N . LEU A 1 131 ? 11.909 -3.041 -9.493 1.00 90.19 131 LEU A N 1
ATOM 1094 C CA . LEU A 1 131 ? 11.667 -1.632 -9.185 1.00 90.19 131 LEU A CA 1
ATOM 1095 C C . LEU A 1 131 ? 10.433 -1.118 -9.933 1.00 90.19 131 LEU A C 1
ATOM 1097 O O . LEU A 1 131 ? 9.550 -0.518 -9.330 1.00 90.19 131 LEU A O 1
ATOM 1101 N N . LEU A 1 132 ? 10.329 -1.418 -11.232 1.00 86.00 132 LEU A N 1
ATOM 1102 C CA . LEU A 1 132 ? 9.180 -1.019 -12.039 1.00 86.00 132 LEU A CA 1
ATOM 1103 C C . LEU A 1 132 ? 7.878 -1.668 -11.553 1.00 86.00 132 LEU A C 1
ATOM 1105 O O . LEU A 1 132 ? 6.867 -0.979 -11.447 1.00 86.00 132 LEU A O 1
ATOM 1109 N N . ALA A 1 133 ? 7.894 -2.969 -11.248 1.00 90.38 133 ALA A N 1
ATOM 1110 C CA . ALA A 1 133 ? 6.731 -3.669 -10.707 1.00 90.38 133 ALA A CA 1
ATOM 1111 C C . ALA A 1 133 ? 6.283 -3.033 -9.390 1.00 90.38 133 ALA A C 1
ATOM 1113 O O . ALA A 1 133 ? 5.103 -2.748 -9.219 1.00 90.38 133 ALA A O 1
ATOM 1114 N N . TRP A 1 134 ? 7.226 -2.742 -8.493 1.00 93.06 134 TRP A N 1
ATOM 1115 C CA . TRP A 1 134 ? 6.939 -2.109 -7.212 1.00 93.06 134 TRP A CA 1
ATOM 1116 C C . TRP A 1 134 ? 6.360 -0.697 -7.362 1.00 93.06 134 TRP A C 1
ATOM 1118 O O . TRP A 1 134 ? 5.386 -0.356 -6.689 1.00 93.06 134 TRP A O 1
ATOM 1128 N N . SER A 1 135 ? 6.915 0.119 -8.262 1.00 89.56 135 SER A N 1
ATOM 1129 C CA . SER A 1 135 ? 6.398 1.460 -8.556 1.00 89.56 135 SER A CA 1
ATOM 1130 C C . SER A 1 135 ? 5.004 1.417 -9.172 1.00 89.56 135 SER A C 1
ATOM 1132 O O . SER A 1 135 ? 4.137 2.178 -8.749 1.00 89.56 135 SER A O 1
ATOM 1134 N N . LEU A 1 136 ? 4.762 0.510 -10.126 1.00 88.25 136 LEU A N 1
ATOM 1135 C CA . LEU A 1 136 ? 3.440 0.325 -10.723 1.00 88.25 136 LEU A CA 1
ATOM 1136 C C . LEU A 1 136 ? 2.423 -0.136 -9.680 1.00 88.25 136 LEU A C 1
ATOM 1138 O O . LEU A 1 136 ? 1.354 0.455 -9.587 1.00 88.25 136 LEU A O 1
ATOM 1142 N N . LEU A 1 137 ? 2.770 -1.117 -8.842 1.00 91.69 137 LEU A N 1
ATOM 1143 C CA . LEU A 1 137 ? 1.908 -1.546 -7.743 1.00 91.69 137 LEU A CA 1
ATOM 1144 C C . LEU A 1 137 ? 1.632 -0.387 -6.774 1.00 91.69 137 LEU A C 1
ATOM 1146 O O . LEU A 1 137 ? 0.487 -0.119 -6.444 1.00 91.69 137 LEU A O 1
ATOM 1150 N N . SER A 1 138 ? 2.644 0.367 -6.354 1.00 90.75 138 SER A N 1
ATOM 1151 C CA . SER A 1 138 ? 2.439 1.478 -5.413 1.00 90.75 138 SER A CA 1
ATOM 1152 C C . SER A 1 138 ? 1.517 2.562 -5.995 1.00 90.75 138 SER A C 1
ATOM 1154 O O . SER A 1 138 ? 0.544 2.959 -5.356 1.00 90.75 138 SER A O 1
ATOM 1156 N N . ALA A 1 139 ? 1.763 2.986 -7.240 1.00 86.12 139 ALA A N 1
ATOM 1157 C CA . ALA A 1 139 ? 0.947 3.997 -7.911 1.00 86.12 139 ALA A CA 1
ATOM 1158 C C . ALA A 1 139 ? -0.488 3.513 -8.171 1.00 86.12 139 ALA A C 1
ATOM 1160 O O . ALA A 1 139 ? -1.448 4.234 -7.899 1.00 86.12 139 ALA A O 1
ATOM 1161 N N . SER A 1 140 ? -0.648 2.290 -8.677 1.00 88.00 140 SER A N 1
ATOM 1162 C CA . SER A 1 140 ? -1.962 1.725 -8.980 1.00 88.00 140 SER A CA 1
ATOM 1163 C C . SER A 1 140 ? -2.762 1.416 -7.726 1.00 88.00 140 SER A C 1
ATOM 1165 O O . SER A 1 140 ? -3.965 1.645 -7.730 1.00 88.00 140 SER A O 1
ATOM 1167 N N . SER A 1 141 ? -2.112 0.991 -6.640 1.00 89.69 141 SER A 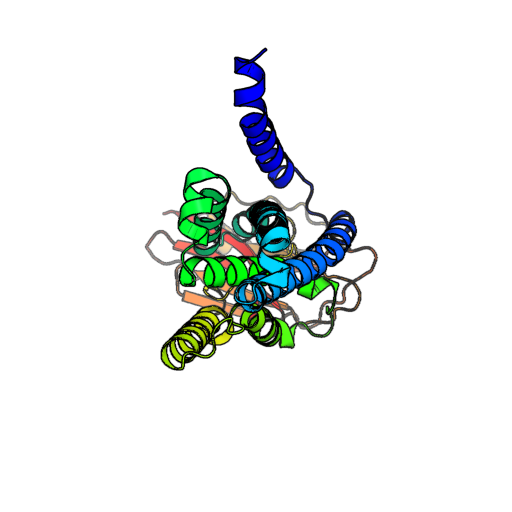N 1
ATOM 1168 C CA . SER A 1 141 ? -2.782 0.767 -5.358 1.00 89.69 141 SER A CA 1
ATOM 1169 C C . SER A 1 141 ? -3.450 2.041 -4.845 1.00 89.69 141 SER A C 1
ATOM 1171 O O . SER A 1 141 ? -4.591 2.011 -4.386 1.00 89.69 141 SER A O 1
ATOM 1173 N N . PHE A 1 142 ? -2.765 3.177 -4.986 1.00 85.56 142 PHE A N 1
ATOM 1174 C CA . PHE A 1 142 ? -3.331 4.475 -4.650 1.00 85.56 142 PHE A CA 1
ATOM 1175 C C . PHE A 1 142 ? -4.437 4.899 -5.623 1.00 85.56 142 PHE A C 1
ATOM 1177 O O . PHE A 1 142 ? -5.499 5.332 -5.189 1.00 85.56 142 PHE A O 1
ATOM 1184 N N . LEU A 1 143 ? -4.215 4.765 -6.933 1.00 81.81 143 LEU A N 1
ATOM 1185 C CA . LEU A 1 143 ? -5.123 5.277 -7.964 1.00 81.81 143 LEU A CA 1
ATOM 1186 C C . LEU A 1 143 ? -6.424 4.488 -8.129 1.00 81.81 143 LEU A C 1
ATOM 1188 O O . LEU A 1 143 ? -7.467 5.076 -8.420 1.00 81.81 143 LEU A O 1
ATOM 1192 N N . PHE A 1 144 ? -6.361 3.164 -8.000 1.00 86.25 144 PHE A N 1
ATOM 1193 C CA . PHE A 1 144 ? -7.470 2.261 -8.296 1.00 86.25 144 PHE A CA 1
ATOM 1194 C C . PHE A 1 144 ? -8.808 2.679 -7.660 1.00 86.25 144 PHE A C 1
ATOM 1196 O O . PHE A 1 144 ? -9.787 2.796 -8.399 1.00 86.25 144 PHE A O 1
ATOM 1203 N N . PRO A 1 145 ? -8.883 2.982 -6.348 1.00 81.56 145 PRO A N 1
ATOM 1204 C CA . PRO A 1 145 ? -10.143 3.367 -5.715 1.00 81.56 145 PRO A CA 1
ATOM 1205 C C . PRO A 1 145 ? -10.738 4.684 -6.231 1.00 81.56 145 PRO A C 1
ATOM 1207 O O . PRO A 1 145 ? -11.932 4.906 -6.061 1.00 81.56 145 PRO A O 1
ATOM 1210 N N . PHE A 1 146 ? -9.940 5.552 -6.860 1.00 77.94 146 PHE A N 1
ATOM 1211 C CA . PHE A 1 146 ? -10.412 6.824 -7.417 1.00 77.94 146 PHE A CA 1
ATOM 1212 C C . PHE A 1 146 ? -10.909 6.685 -8.850 1.00 77.94 146 PHE A C 1
ATOM 1214 O O . PHE A 1 146 ? -11.885 7.327 -9.224 1.00 77.94 146 PHE A O 1
ATOM 1221 N N . ILE A 1 147 ? -10.241 5.852 -9.650 1.00 80.81 147 ILE A N 1
ATOM 1222 C CA . ILE A 1 147 ? -10.578 5.667 -11.067 1.00 80.81 147 ILE A CA 1
ATOM 1223 C C . ILE A 1 147 ? -11.732 4.674 -11.215 1.00 80.81 147 ILE A C 1
ATOM 1225 O O . ILE A 1 147 ? -12.629 4.877 -12.029 1.00 80.81 147 ILE A O 1
ATOM 1229 N N . LEU A 1 148 ? -11.705 3.593 -10.432 1.00 86.62 148 LEU A N 1
ATOM 1230 C CA . LEU A 1 148 ? -12.630 2.467 -10.541 1.00 86.62 148 LEU A CA 1
ATOM 1231 C C . LEU A 1 148 ? -13.270 2.125 -9.180 1.00 86.62 148 LEU A C 1
ATOM 1233 O O . LEU A 1 148 ? -13.219 0.967 -8.759 1.00 86.62 148 LEU A O 1
ATOM 1237 N N . PRO A 1 149 ? -13.909 3.090 -8.482 1.00 82.81 149 PRO A N 1
ATOM 1238 C CA . PRO A 1 149 ? -14.482 2.861 -7.153 1.00 82.81 149 PRO A CA 1
ATOM 1239 C C . PRO A 1 149 ? -15.505 1.719 -7.144 1.00 82.81 149 PRO A C 1
ATOM 1241 O O . PRO A 1 149 ? -15.518 0.904 -6.230 1.00 82.81 149 PRO A O 1
ATOM 1244 N N . SER A 1 150 ? -16.338 1.607 -8.180 1.00 84.81 150 SER A N 1
ATOM 1245 C CA . SER A 1 150 ? -17.374 0.569 -8.266 1.00 84.81 150 SER A CA 1
ATOM 1246 C C . SER A 1 150 ? -16.834 -0.839 -8.562 1.00 84.81 150 SER A C 1
ATOM 1248 O O . SER A 1 150 ? -17.602 -1.792 -8.510 1.00 84.81 150 SER A O 1
ATOM 1250 N N . TYR A 1 151 ? -15.536 -0.984 -8.853 1.00 87.88 151 TYR A N 1
ATOM 1251 C CA . TYR A 1 151 ? -14.892 -2.260 -9.186 1.00 87.88 151 TYR A CA 1
ATOM 1252 C C . TYR A 1 151 ? -13.844 -2.674 -8.144 1.00 87.88 151 TYR A C 1
ATOM 1254 O O . TYR A 1 151 ? -12.880 -3.357 -8.483 1.00 87.88 151 TYR A O 1
ATOM 1262 N N . LEU A 1 152 ? -14.005 -2.276 -6.875 1.00 86.44 152 LEU A N 1
ATOM 1263 C CA . LEU A 1 152 ? -13.052 -2.635 -5.816 1.00 86.44 152 LEU A CA 1
ATOM 1264 C C . LEU A 1 152 ? -12.835 -4.143 -5.659 1.00 86.44 152 LEU A C 1
ATOM 1266 O O . LEU A 1 152 ? -11.716 -4.544 -5.360 1.00 86.44 152 LEU A O 1
ATOM 1270 N N . ASP A 1 153 ? -13.827 -4.981 -5.951 1.00 86.00 153 ASP A N 1
ATOM 1271 C CA . ASP A 1 153 ? -13.663 -6.442 -5.911 1.00 86.00 153 ASP A CA 1
ATOM 1272 C C . ASP A 1 153 ? -12.595 -6.945 -6.905 1.00 86.00 153 ASP A C 1
ATOM 1274 O O . AS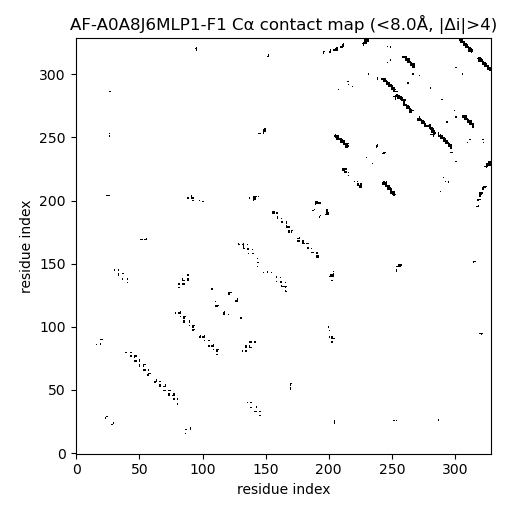P A 1 153 ? -11.968 -7.984 -6.701 1.00 86.00 153 ASP A O 1
ATOM 1278 N N . TRP A 1 154 ? -12.317 -6.168 -7.957 1.00 89.69 154 TRP A N 1
ATOM 1279 C CA . TRP A 1 154 ? -11.273 -6.437 -8.945 1.00 89.69 154 TRP A CA 1
ATOM 1280 C C . TRP A 1 154 ? -9.911 -5.848 -8.577 1.00 89.69 154 TRP A C 1
ATOM 1282 O O . TRP A 1 154 ? -8.989 -5.942 -9.386 1.00 89.69 154 TRP A O 1
ATOM 1292 N N . PHE A 1 155 ? -9.743 -5.279 -7.380 1.00 90.88 155 PHE A N 1
ATOM 1293 C CA . PHE A 1 155 ? -8.503 -4.621 -6.968 1.00 90.88 155 PHE A CA 1
ATOM 1294 C C . PHE A 1 155 ? -7.272 -5.517 -7.163 1.00 90.88 155 PHE A C 1
ATOM 1296 O O . PHE A 1 155 ? -6.402 -5.200 -7.970 1.00 90.88 155 PHE A O 1
ATOM 1303 N N . TYR A 1 156 ? -7.200 -6.671 -6.492 1.00 91.88 156 TYR A N 1
ATOM 1304 C CA . TYR A 1 156 ? -6.029 -7.550 -6.597 1.00 91.88 156 TYR A CA 1
ATOM 1305 C C . TYR A 1 156 ? -5.814 -8.132 -8.008 1.00 91.88 156 TYR A C 1
ATOM 1307 O O . TYR A 1 156 ? -4.674 -8.091 -8.484 1.00 91.88 156 TYR A O 1
ATOM 1315 N N . PRO A 1 157 ? -6.855 -8.610 -8.725 1.00 92.06 157 PRO A N 1
ATOM 1316 C CA . PRO A 1 157 ? -6.718 -8.993 -10.130 1.00 92.06 157 PRO A CA 1
ATOM 1317 C C . PRO A 1 157 ? -6.188 -7.868 -11.031 1.00 92.06 157 PRO A C 1
ATOM 1319 O O . PRO A 1 157 ? -5.306 -8.102 -11.858 1.00 92.06 157 PRO A O 1
ATOM 1322 N N . ALA A 1 158 ? -6.672 -6.636 -10.865 1.00 91.50 158 ALA A N 1
ATOM 1323 C CA . ALA A 1 158 ? -6.219 -5.498 -11.659 1.00 91.50 158 ALA A CA 1
ATOM 1324 C C . ALA A 1 158 ? -4.762 -5.136 -11.352 1.00 91.50 158 ALA A C 1
ATOM 1326 O O . ALA A 1 158 ? -3.980 -4.884 -12.267 1.00 91.50 158 ALA A O 1
ATOM 1327 N N . MET A 1 159 ? -4.370 -5.181 -10.079 1.00 91.94 159 MET A N 1
ATOM 1328 C CA . MET A 1 159 ? -2.989 -4.968 -9.646 1.00 91.94 159 MET A CA 1
ATOM 1329 C C . MET A 1 159 ? -2.038 -6.016 -10.235 1.00 91.94 159 MET A C 1
ATOM 1331 O O . MET A 1 159 ? -0.950 -5.665 -10.691 1.00 91.94 159 MET A O 1
ATOM 1335 N N . ALA A 1 160 ? -2.465 -7.280 -10.301 1.00 92.06 160 ALA A N 1
ATOM 1336 C CA . ALA A 1 160 ? -1.735 -8.355 -10.974 1.00 92.06 160 ALA A CA 1
ATOM 1337 C C . ALA A 1 160 ? -1.613 -8.125 -12.493 1.00 92.06 160 ALA A C 1
ATOM 1339 O O . ALA A 1 160 ? -0.555 -8.354 -13.086 1.00 92.06 160 ALA A O 1
ATOM 1340 N N . GLY A 1 161 ? -2.682 -7.633 -13.126 1.00 90.38 161 GLY A N 1
ATOM 1341 C CA . GLY A 1 161 ? -2.672 -7.237 -14.532 1.00 90.38 161 GLY A CA 1
ATOM 1342 C C . GLY A 1 161 ? -1.688 -6.098 -14.800 1.00 90.38 161 GLY A C 1
ATOM 1343 O O . GLY A 1 161 ? -0.885 -6.174 -15.727 1.00 90.38 161 GLY A O 1
ATOM 1344 N N . ILE A 1 162 ? -1.679 -5.068 -13.955 1.00 88.69 162 ILE A N 1
ATOM 1345 C CA . ILE A 1 162 ? -0.787 -3.915 -14.111 1.00 88.69 162 ILE A CA 1
ATOM 1346 C C . ILE A 1 162 ? 0.667 -4.302 -13.832 1.00 88.69 162 ILE A C 1
ATOM 1348 O O . ILE A 1 162 ? 1.559 -3.906 -14.584 1.00 88.69 162 ILE A O 1
ATOM 1352 N N . SER A 1 163 ? 0.930 -5.117 -12.806 1.00 89.62 163 SER A N 1
ATOM 1353 C CA . SER A 1 163 ? 2.289 -5.584 -12.522 1.00 89.62 163 SER A CA 1
ATOM 1354 C C . SER A 1 163 ? 2.872 -6.408 -13.671 1.00 89.62 163 SER A C 1
ATOM 1356 O O . SER A 1 163 ? 4.078 -6.345 -13.900 1.00 89.62 163 SER A O 1
ATOM 1358 N N . SER A 1 164 ? 2.044 -7.101 -14.464 1.00 88.56 164 SER A N 1
ATOM 1359 C CA . SER A 1 164 ? 2.499 -7.834 -15.656 1.00 88.56 164 SER A CA 1
ATOM 1360 C C . SER A 1 164 ? 3.194 -6.936 -16.689 1.00 88.56 164 SER A C 1
ATOM 1362 O O . SER A 1 164 ? 4.161 -7.360 -17.327 1.00 88.56 164 SER A O 1
ATOM 1364 N N . LEU A 1 165 ? 2.800 -5.658 -16.782 1.00 85.38 165 LEU A N 1
ATOM 1365 C CA . LEU A 1 165 ? 3.438 -4.676 -17.666 1.00 85.38 165 LEU A CA 1
ATOM 1366 C C . LEU A 1 165 ? 4.904 -4.449 -17.283 1.00 85.38 165 LEU A C 1
ATOM 1368 O O . LEU A 1 165 ? 5.751 -4.155 -18.137 1.00 85.38 165 LEU A O 1
ATOM 1372 N N . ALA A 1 166 ? 5.242 -4.644 -16.006 1.00 85.12 166 ALA A N 1
ATOM 1373 C CA . ALA A 1 166 ? 6.617 -4.579 -15.556 1.00 85.12 166 ALA A CA 1
ATOM 1374 C C . ALA A 1 166 ? 7.471 -5.712 -16.125 1.00 85.12 166 ALA A C 1
ATOM 1376 O O . ALA A 1 166 ? 8.672 -5.510 -16.244 1.00 85.12 166 ALA A O 1
ATOM 1377 N N . PHE A 1 167 ? 6.900 -6.840 -16.550 1.00 86.38 167 PHE A N 1
ATOM 1378 C CA . PHE A 1 167 ? 7.631 -8.038 -16.984 1.00 86.38 167 PHE A CA 1
ATOM 1379 C C . PHE A 1 167 ? 7.564 -8.300 -18.495 1.00 86.38 167 PHE A C 1
ATOM 1381 O O . PHE A 1 167 ? 7.882 -9.398 -18.942 1.00 86.38 167 PHE A O 1
ATOM 1388 N N . ILE A 1 168 ? 7.198 -7.297 -19.302 1.00 83.00 168 ILE A N 1
ATOM 1389 C CA . ILE A 1 168 ? 7.234 -7.417 -20.767 1.00 83.00 168 ILE A CA 1
ATOM 1390 C C . ILE A 1 168 ? 8.678 -7.715 -21.222 1.00 83.00 168 ILE A C 1
ATOM 1392 O O . ILE A 1 168 ? 9.591 -6.952 -20.875 1.00 83.00 168 ILE A O 1
ATOM 1396 N N . PRO A 1 169 ? 8.903 -8.795 -21.994 1.00 77.19 169 PRO A N 1
ATOM 1397 C CA . PRO A 1 169 ? 10.238 -9.209 -22.396 1.00 77.19 169 PRO A CA 1
ATOM 1398 C C . PRO A 1 169 ? 10.869 -8.214 -23.369 1.00 77.19 169 PRO A C 1
ATOM 1400 O O . PRO A 1 169 ? 10.292 -7.870 -24.396 1.00 77.19 169 PRO A O 1
ATOM 1403 N N . THR A 1 170 ? 12.095 -7.787 -23.065 1.00 71.06 170 THR A N 1
ATOM 1404 C CA . THR A 1 170 ? 12.914 -6.935 -23.946 1.00 71.06 170 THR A CA 1
ATOM 1405 C C . THR A 1 170 ? 13.856 -7.731 -24.850 1.00 71.06 170 THR A C 1
ATOM 1407 O O . THR A 1 170 ? 14.443 -7.176 -25.776 1.00 71.06 170 THR A O 1
ATOM 1410 N N . ARG A 1 171 ? 14.007 -9.037 -24.600 1.00 72.94 171 ARG A N 1
ATOM 1411 C CA . ARG A 1 171 ? 14.843 -9.962 -25.375 1.00 72.94 171 ARG A CA 1
ATOM 1412 C C . ARG A 1 171 ? 14.039 -11.198 -25.753 1.00 72.94 171 ARG A C 1
ATOM 1414 O O . ARG A 1 171 ? 13.177 -11.637 -24.997 1.00 72.94 171 ARG A O 1
ATOM 1421 N N . LYS A 1 172 ? 14.361 -11.783 -26.909 1.00 78.88 172 LYS A N 1
ATOM 1422 C CA . LYS A 1 172 ? 13.700 -12.992 -27.435 1.00 78.88 172 LYS A CA 1
ATOM 1423 C C . LYS A 1 172 ? 14.287 -14.306 -26.894 1.00 78.88 172 LYS A C 1
ATOM 1425 O O . LYS A 1 172 ? 13.838 -15.382 -27.277 1.00 78.88 172 LYS A O 1
ATOM 1430 N N . GLU A 1 173 ? 15.294 -14.237 -26.027 1.00 84.50 173 GLU A N 1
ATOM 1431 C CA . GLU A 1 173 ? 15.940 -15.414 -25.438 1.00 84.50 173 GLU A CA 1
ATOM 1432 C C . GLU A 1 173 ? 14.961 -16.199 -24.551 1.00 84.50 173 GLU A C 1
ATOM 1434 O O . GLU A 1 173 ? 14.354 -15.647 -23.632 1.00 84.50 173 GLU A O 1
ATOM 1439 N N . LYS A 1 174 ? 14.823 -17.510 -24.797 1.00 87.00 174 LYS A N 1
ATOM 1440 C CA . LYS A 1 174 ? 13.870 -18.365 -24.065 1.00 87.00 174 LYS A CA 1
ATOM 1441 C C . LYS A 1 174 ? 14.134 -18.392 -22.558 1.00 87.00 174 LYS A C 1
ATOM 1443 O O . LYS A 1 174 ? 13.190 -18.302 -21.780 1.00 87.00 174 LYS A O 1
ATOM 1448 N N . SER A 1 175 ? 15.399 -18.499 -22.149 1.00 86.62 175 SER A N 1
ATOM 1449 C CA . SER A 1 175 ? 15.802 -18.493 -20.735 1.00 86.62 175 SER A CA 1
ATOM 1450 C C . SER A 1 175 ? 15.386 -17.197 -20.039 1.00 86.62 175 SER A C 1
ATOM 1452 O O . SER A 1 175 ? 14.804 -17.240 -18.961 1.00 86.62 175 SER A O 1
ATOM 1454 N N . TYR A 1 176 ? 15.601 -16.056 -20.695 1.00 83.88 176 TYR A N 1
ATOM 1455 C CA . TYR A 1 176 ? 15.198 -14.746 -20.198 1.00 83.88 176 TYR A CA 1
ATOM 1456 C C . TYR A 1 176 ? 13.676 -14.623 -20.040 1.00 83.88 176 TYR A C 1
ATOM 1458 O O . TYR A 1 176 ? 13.200 -14.175 -18.997 1.00 83.88 176 TYR A O 1
ATOM 1466 N N . ILE A 1 177 ? 12.906 -15.070 -21.036 1.00 87.00 177 ILE A N 1
ATOM 1467 C CA . ILE A 1 177 ? 11.436 -15.062 -20.976 1.00 87.00 177 ILE A CA 1
ATOM 1468 C C . ILE A 1 177 ? 10.936 -15.944 -19.823 1.00 87.00 177 ILE A C 1
ATOM 1470 O O . ILE A 1 177 ? 10.063 -15.523 -19.067 1.00 87.00 177 ILE A O 1
ATOM 1474 N N . LEU A 1 178 ? 11.514 -17.137 -19.642 1.00 89.25 178 LEU A N 1
ATOM 1475 C CA . LEU A 1 178 ? 11.174 -18.024 -18.524 1.00 89.25 178 LEU A CA 1
ATOM 1476 C C . LEU A 1 178 ? 11.478 -17.377 -17.168 1.00 89.25 178 LEU A C 1
ATOM 1478 O O . LEU A 1 178 ? 10.650 -17.452 -16.262 1.00 89.25 178 LEU A O 1
ATOM 1482 N N . SER A 1 179 ? 12.620 -16.696 -17.028 1.00 88.69 179 SER A N 1
ATOM 1483 C CA . SER A 1 179 ? 12.943 -15.951 -15.806 1.00 88.69 179 SER A CA 1
ATOM 1484 C C . SER A 1 179 ? 11.940 -14.830 -15.528 1.00 88.69 179 SER A C 1
ATOM 1486 O O . SER A 1 179 ? 11.543 -14.646 -14.382 1.00 88.69 179 SER A O 1
ATOM 1488 N N . LEU A 1 180 ? 11.491 -14.101 -16.554 1.00 88.69 180 LEU A N 1
ATOM 1489 C CA . LEU A 1 180 ? 10.474 -13.057 -16.390 1.00 88.69 180 LEU A CA 1
ATOM 1490 C C . LEU A 1 180 ? 9.119 -13.611 -15.976 1.00 88.69 180 LEU A C 1
ATOM 1492 O O . LEU A 1 180 ? 8.486 -13.049 -15.087 1.00 88.69 180 LEU A O 1
ATOM 1496 N N . LEU A 1 181 ? 8.693 -14.717 -16.585 1.00 90.12 181 LEU A N 1
ATOM 1497 C CA . LEU A 1 181 ? 7.464 -15.397 -16.193 1.00 90.12 181 LEU A CA 1
ATOM 1498 C C . LEU A 1 181 ? 7.543 -15.858 -14.739 1.00 90.12 181 LEU A C 1
ATOM 1500 O O . LEU A 1 181 ? 6.612 -15.611 -13.980 1.00 90.12 181 LEU A O 1
ATOM 1504 N N . ALA A 1 182 ? 8.665 -16.453 -14.324 1.00 91.38 182 ALA A N 1
ATOM 1505 C CA . ALA A 1 182 ? 8.875 -16.855 -12.936 1.00 91.38 182 ALA A CA 1
ATOM 1506 C C . ALA A 1 182 ? 8.792 -15.658 -11.974 1.00 91.38 182 ALA A C 1
ATOM 1508 O O . ALA A 1 182 ? 8.104 -15.735 -10.960 1.00 91.38 182 ALA A O 1
ATOM 1509 N N . LEU A 1 183 ? 9.428 -14.530 -12.308 1.00 90.50 183 LEU A N 1
ATOM 1510 C CA . LEU A 1 183 ? 9.344 -13.303 -11.509 1.00 90.50 183 LEU A CA 1
ATOM 1511 C C . LEU A 1 183 ? 7.922 -12.746 -11.442 1.00 90.50 183 LEU A C 1
ATOM 1513 O O . LEU A 1 183 ? 7.484 -12.317 -10.376 1.00 90.50 183 LEU A O 1
ATOM 1517 N N . TRP A 1 184 ? 7.190 -12.781 -12.554 1.00 90.81 184 TRP A N 1
ATOM 1518 C CA . TRP A 1 184 ? 5.798 -12.359 -12.578 1.00 90.81 184 TRP A CA 1
ATOM 1519 C C . TRP A 1 184 ? 4.931 -13.262 -11.695 1.00 90.81 184 TRP A C 1
ATOM 1521 O O . TRP A 1 184 ? 4.223 -12.743 -10.836 1.00 90.81 184 TRP A O 1
ATOM 1531 N N . PHE A 1 185 ? 5.051 -14.589 -11.799 1.00 91.44 185 PHE A N 1
ATOM 1532 C CA . PHE A 1 185 ? 4.343 -15.525 -10.918 1.00 91.44 185 PHE A CA 1
ATOM 1533 C C . PHE A 1 185 ? 4.682 -15.304 -9.440 1.00 91.44 185 PHE A C 1
ATOM 1535 O O . PHE A 1 185 ? 3.781 -15.277 -8.604 1.00 91.44 185 PHE A O 1
ATOM 1542 N N . LEU A 1 186 ? 5.957 -15.072 -9.113 1.00 89.88 186 LEU A N 1
ATOM 1543 C CA . LEU A 1 186 ? 6.369 -14.723 -7.752 1.00 89.88 186 LEU A CA 1
ATOM 1544 C C . LEU A 1 186 ? 5.721 -13.413 -7.279 1.00 89.88 186 LEU A C 1
ATOM 1546 O O . LEU A 1 186 ? 5.326 -13.314 -6.120 1.00 89.88 186 LEU A O 1
ATOM 1550 N N . SER A 1 187 ? 5.544 -12.432 -8.170 1.00 87.88 187 SER A N 1
ATOM 1551 C CA . SER A 1 187 ? 4.855 -11.174 -7.850 1.00 87.88 187 SER A CA 1
ATOM 1552 C C . SER A 1 187 ? 3.352 -11.339 -7.587 1.00 87.88 187 SER A C 1
ATOM 1554 O O . SER A 1 187 ? 2.761 -10.486 -6.929 1.00 87.88 187 SER A O 1
ATOM 1556 N N . LEU A 1 188 ? 2.730 -12.440 -8.035 1.00 90.44 188 LEU A N 1
ATOM 1557 C CA . LEU A 1 188 ? 1.318 -12.735 -7.763 1.00 90.44 188 LEU A CA 1
ATOM 1558 C C . LEU A 1 188 ? 1.081 -13.246 -6.340 1.00 90.44 188 LEU A C 1
ATOM 1560 O O . LEU A 1 188 ? -0.014 -13.066 -5.809 1.00 90.44 188 LEU A O 1
ATOM 1564 N N . ILE A 1 189 ? 2.090 -13.850 -5.703 1.00 89.06 189 ILE A N 1
ATOM 1565 C CA . ILE A 1 189 ? 1.999 -14.367 -4.328 1.00 89.06 189 ILE A CA 1
ATOM 1566 C C . ILE A 1 189 ? 1.501 -13.292 -3.349 1.00 89.06 189 ILE A C 1
ATOM 1568 O O . ILE A 1 189 ? 0.455 -13.512 -2.731 1.00 89.06 189 ILE A O 1
ATOM 1572 N N . PRO A 1 190 ? 2.151 -12.114 -3.233 1.00 86.12 190 PRO A N 1
ATOM 1573 C CA . PRO A 1 190 ? 1.690 -11.065 -2.327 1.00 86.12 190 PRO A CA 1
ATOM 1574 C C . PRO A 1 190 ? 0.367 -10.411 -2.737 1.00 86.12 190 PRO A C 1
ATOM 1576 O O . PRO A 1 190 ? -0.201 -9.663 -1.949 1.00 86.12 190 PRO A O 1
ATOM 1579 N N . LEU A 1 191 ? -0.144 -10.668 -3.943 1.00 89.31 191 LEU A N 1
ATOM 1580 C CA . LEU A 1 191 ? -1.411 -10.105 -4.411 1.00 89.31 191 LEU A CA 1
ATOM 1581 C C . LEU A 1 191 ? -2.591 -11.044 -4.149 1.00 89.31 191 LEU A C 1
ATOM 1583 O O . LEU A 1 191 ? -3.652 -10.585 -3.741 1.00 89.31 191 LEU A O 1
ATOM 1587 N N . LEU A 1 192 ? -2.413 -12.345 -4.383 1.00 88.75 192 LEU A N 1
ATOM 1588 C CA . LEU A 1 192 ? -3.525 -13.298 -4.469 1.00 88.75 192 LEU A CA 1
ATOM 1589 C C . LEU A 1 192 ? -3.478 -14.400 -3.406 1.00 88.75 192 LEU A C 1
ATOM 1591 O O . LEU A 1 192 ? -4.527 -14.918 -3.032 1.00 88.75 192 LEU A O 1
ATOM 1595 N N . PHE A 1 193 ? -2.289 -14.758 -2.913 1.00 88.75 193 PHE A N 1
ATOM 1596 C CA . PHE A 1 193 ? -2.101 -15.974 -2.113 1.00 88.75 193 PHE A CA 1
ATOM 1597 C C . PHE A 1 193 ? -1.779 -15.719 -0.641 1.00 88.75 193 PHE A C 1
ATOM 1599 O O . PHE A 1 193 ? -1.997 -16.604 0.180 1.00 88.75 193 PHE A O 1
ATOM 1606 N N . LEU A 1 194 ? -1.274 -14.535 -0.288 1.00 86.62 194 LEU A N 1
ATOM 1607 C CA . LEU A 1 194 ? -1.094 -14.165 1.118 1.00 86.62 194 LEU A CA 1
ATOM 1608 C C . LEU A 1 194 ? -2.441 -13.889 1.794 1.00 86.62 194 LEU A C 1
ATOM 1610 O O . LEU A 1 194 ? -3.419 -13.551 1.130 1.00 86.62 194 LEU A O 1
ATOM 1614 N N . ASP A 1 195 ? -2.495 -13.995 3.118 1.00 82.69 195 ASP A N 1
ATOM 1615 C CA . ASP A 1 195 ? -3.662 -13.554 3.885 1.00 82.69 195 ASP A CA 1
ATOM 1616 C C . ASP A 1 195 ? -3.814 -12.029 3.802 1.00 82.69 195 ASP A C 1
ATOM 1618 O O . ASP A 1 195 ? -2.824 -11.312 3.662 1.00 82.69 195 ASP A O 1
ATOM 1622 N N . ALA A 1 196 ? -5.035 -11.512 3.973 1.00 78.12 196 ALA A N 1
ATOM 1623 C CA . ALA A 1 196 ? -5.339 -10.073 3.949 1.00 78.12 196 ALA A CA 1
ATOM 1624 C C . ALA A 1 196 ? -4.315 -9.148 4.664 1.00 78.12 196 ALA A C 1
ATOM 1626 O O . ALA A 1 196 ? -3.924 -8.160 4.049 1.00 78.12 196 ALA A O 1
ATOM 1627 N N . PRO A 1 197 ? -3.812 -9.436 5.891 1.00 77.00 197 PRO A N 1
ATOM 1628 C CA . PRO A 1 197 ? -2.816 -8.575 6.552 1.00 77.00 197 PRO A CA 1
ATOM 1629 C C . PRO A 1 197 ? -1.430 -8.577 5.903 1.00 77.00 197 PRO A C 1
ATOM 1631 O O . PRO A 1 197 ? -0.604 -7.728 6.221 1.00 77.00 197 PRO A O 1
ATOM 1634 N N . LEU A 1 198 ? -1.131 -9.583 5.087 1.00 84.56 198 LEU A N 1
ATOM 1635 C CA . LEU A 1 198 ? 0.164 -9.754 4.440 1.00 84.56 198 LEU A CA 1
ATOM 1636 C C . LEU A 1 198 ? 0.101 -9.439 2.945 1.00 84.56 198 LEU A C 1
ATOM 1638 O O . LEU A 1 198 ? 1.157 -9.299 2.334 1.00 84.56 198 LEU A O 1
ATOM 1642 N N . ARG A 1 199 ? -1.095 -9.313 2.354 1.00 89.31 199 ARG A N 1
ATOM 1643 C CA . ARG A 1 199 ? -1.271 -8.900 0.956 1.00 89.31 199 ARG A CA 1
ATOM 1644 C C . ARG A 1 199 ? -0.766 -7.481 0.717 1.00 89.31 199 ARG A C 1
ATOM 1646 O O . ARG A 1 199 ? -0.669 -6.680 1.644 1.00 89.31 199 ARG A O 1
ATOM 1653 N N . PHE A 1 200 ? -0.471 -7.164 -0.543 1.00 89.12 200 PHE A N 1
ATOM 1654 C CA . PHE A 1 200 ? -0.085 -5.809 -0.930 1.00 89.12 200 PHE A CA 1
ATOM 1655 C C . PHE A 1 200 ? -1.181 -4.815 -0.501 1.00 89.12 200 PHE A C 1
ATOM 1657 O O . PHE A 1 200 ? -2.354 -5.033 -0.826 1.00 89.12 200 PHE A O 1
ATOM 1664 N N . PRO A 1 201 ? -0.840 -3.750 0.242 1.00 87.06 201 PRO A N 1
ATOM 1665 C CA . PRO A 1 201 ? -1.844 -2.911 0.875 1.00 87.06 201 PRO A CA 1
ATOM 1666 C C . PRO A 1 201 ? -2.522 -1.990 -0.136 1.00 87.06 201 PRO A C 1
ATOM 1668 O O . PRO A 1 201 ? -1.896 -1.531 -1.096 1.00 87.06 201 PRO A O 1
ATOM 1671 N N . LEU A 1 202 ? -3.793 -1.666 0.121 1.00 87.19 202 LEU A N 1
ATOM 1672 C CA . LEU A 1 202 ? -4.487 -0.566 -0.543 1.00 87.19 202 LEU A CA 1
ATOM 1673 C C . LEU A 1 202 ? -3.959 0.768 0.006 1.00 87.19 202 LEU A C 1
ATOM 1675 O O . LEU A 1 202 ? -4.197 1.119 1.165 1.00 87.19 202 LEU A O 1
ATOM 1679 N N . LEU A 1 203 ? -3.261 1.524 -0.834 1.00 81.00 203 LEU A N 1
ATOM 1680 C CA . LEU A 1 203 ? -2.571 2.758 -0.477 1.00 81.00 203 LEU A CA 1
ATOM 1681 C C . LEU A 1 203 ? -3.463 3.967 -0.694 1.00 81.00 203 LEU A C 1
ATOM 1683 O O . LEU A 1 203 ? -3.145 4.843 -1.477 1.00 81.00 203 LEU A O 1
ATOM 1687 N N . SER A 1 204 ? -4.585 4.031 0.005 1.00 73.56 204 SER A N 1
ATOM 1688 C CA . SER A 1 204 ? -5.444 5.211 0.017 1.00 73.56 204 SER A CA 1
ATOM 1689 C C . SER A 1 204 ? -5.855 5.499 1.449 1.00 73.56 204 SER A C 1
ATOM 1691 O O . SER A 1 204 ? -5.941 4.586 2.2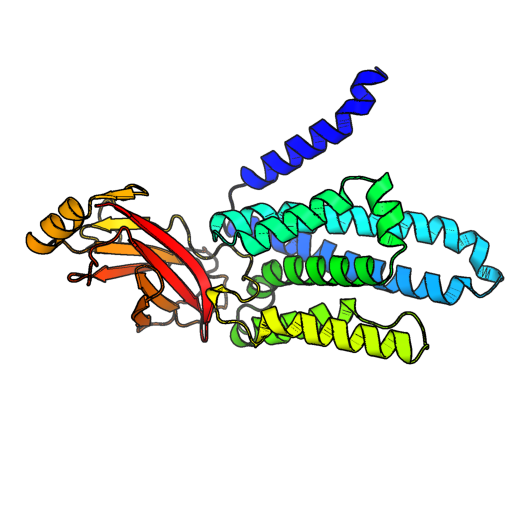72 1.00 73.56 204 SER A O 1
ATOM 1693 N N . VAL A 1 205 ? -6.105 6.768 1.764 1.00 71.75 205 VAL A N 1
ATOM 1694 C CA . VAL A 1 205 ? -6.763 7.096 3.030 1.00 71.75 205 VAL A CA 1
ATOM 1695 C C . VAL A 1 205 ? -8.202 6.641 2.893 1.00 71.75 205 VAL A C 1
ATOM 1697 O O . VAL A 1 205 ? -8.816 6.912 1.875 1.00 71.75 205 VAL A O 1
ATOM 1700 N N . TRP A 1 206 ? -8.705 5.908 3.874 1.00 76.88 206 TRP A N 1
ATOM 1701 C CA . TRP A 1 206 ? -10.094 5.451 3.938 1.00 76.88 206 TRP A CA 1
ATOM 1702 C C . TRP A 1 206 ? -10.605 5.592 5.360 1.00 76.88 206 TRP A C 1
ATOM 1704 O O . TRP A 1 206 ? -11.710 6.069 5.568 1.00 76.88 206 TRP A O 1
ATOM 1714 N N . THR A 1 207 ? -9.780 5.263 6.349 1.00 79.38 207 THR A N 1
ATOM 1715 C CA . THR A 1 207 ? -10.067 5.513 7.761 1.00 79.38 207 THR A CA 1
ATOM 1716 C C . THR A 1 207 ? -9.420 6.816 8.230 1.00 79.38 207 THR A C 1
ATOM 1718 O O . THR A 1 207 ? -8.216 6.999 8.034 1.00 79.38 207 THR A O 1
ATOM 1721 N N . LYS A 1 208 ? -10.188 7.702 8.871 1.00 76.81 208 LYS A N 1
ATOM 1722 C CA . LYS A 1 208 ? -9.670 8.911 9.538 1.00 76.81 208 LYS A CA 1
ATOM 1723 C C . LYS A 1 208 ? -9.613 8.703 11.048 1.00 76.81 208 LYS A C 1
ATOM 1725 O O . LYS A 1 208 ? -10.577 8.200 11.603 1.00 76.81 208 LYS A O 1
ATOM 1730 N N . ASP A 1 209 ? -8.498 9.076 11.678 1.00 78.62 209 ASP A N 1
ATOM 1731 C CA . ASP A 1 209 ? -8.308 9.110 13.139 1.00 78.62 209 ASP A CA 1
ATOM 1732 C C . ASP A 1 209 ? -8.863 7.896 13.898 1.00 78.62 209 ASP A C 1
ATOM 1734 O O . ASP A 1 209 ? -9.536 8.020 14.918 1.00 78.62 209 ASP A O 1
ATOM 1738 N N . SER A 1 210 ? -8.581 6.691 13.399 1.00 84.69 210 SER A N 1
ATOM 1739 C CA . SER A 1 210 ? -9.082 5.466 14.016 1.00 84.69 210 SER A CA 1
ATOM 1740 C C . SER A 1 210 ? -8.464 5.230 15.395 1.00 84.69 210 SER A C 1
ATOM 1742 O O . SER A 1 210 ? -7.241 5.091 15.525 1.00 84.69 210 SER A O 1
ATOM 1744 N N . HIS A 1 211 ? -9.300 5.094 16.416 1.00 88.69 211 HIS A N 1
ATOM 1745 C CA . HIS A 1 211 ? -8.878 4.972 17.808 1.00 88.69 211 HIS A CA 1
ATOM 1746 C C . HIS A 1 211 ? -9.805 4.038 18.597 1.00 88.69 211 HIS A C 1
ATOM 1748 O O . HIS A 1 211 ? -10.848 3.596 18.111 1.00 88.69 211 HIS A O 1
ATOM 1754 N N . PHE A 1 212 ? -9.396 3.707 19.820 1.00 89.31 212 PHE A N 1
ATOM 1755 C CA . PHE A 1 212 ? -10.259 3.039 20.789 1.00 89.31 212 PHE A CA 1
ATOM 1756 C C . PHE A 1 212 ? -10.789 4.064 21.790 1.00 89.31 212 PHE A C 1
ATOM 1758 O O . PHE A 1 212 ? -10.053 4.968 22.181 1.00 89.31 212 PHE A O 1
ATOM 1765 N N . ALA A 1 213 ? -12.038 3.904 22.208 1.00 89.75 213 ALA A N 1
ATOM 1766 C CA . ALA A 1 213 ? -12.707 4.744 23.198 1.00 89.75 213 ALA A CA 1
ATOM 1767 C C . ALA A 1 213 ? -13.674 3.893 24.035 1.00 89.75 213 ALA A C 1
ATOM 1769 O O . ALA A 1 213 ? -14.109 2.831 23.582 1.00 89.75 213 ALA A O 1
ATOM 1770 N N . PHE A 1 214 ? -14.019 4.350 25.238 1.00 88.06 214 PHE A N 1
ATOM 1771 C CA . PHE A 1 214 ? -15.102 3.754 26.024 1.00 88.06 214 PHE A CA 1
ATOM 1772 C C . PHE A 1 214 ? -16.430 4.474 25.757 1.00 88.06 214 PHE A C 1
ATOM 1774 O O . PHE A 1 214 ? -16.452 5.681 25.536 1.00 88.06 214 PHE A O 1
ATOM 1781 N N . ASP A 1 215 ? -17.522 3.709 25.764 1.00 82.69 215 ASP A N 1
ATOM 1782 C CA . ASP A 1 215 ? -18.917 4.183 25.807 1.00 82.69 215 ASP A CA 1
ATOM 1783 C C . ASP A 1 215 ? -19.342 5.149 24.708 1.00 82.69 215 ASP A C 1
ATOM 1785 O O . ASP A 1 215 ? -20.017 6.154 24.937 1.00 82.69 215 ASP A O 1
ATOM 1789 N N . ILE A 1 216 ? -19.022 4.788 23.470 1.00 77.88 216 ILE A N 1
ATOM 1790 C CA . ILE A 1 216 ? -19.576 5.474 22.307 1.00 77.88 216 ILE A CA 1
ATOM 1791 C C . ILE A 1 216 ? -21.034 5.044 22.139 1.00 77.88 216 ILE A C 1
ATOM 1793 O O . ILE A 1 216 ? -21.329 3.939 21.673 1.00 77.88 216 ILE A O 1
ATOM 1797 N N . VAL A 1 217 ? -21.959 5.928 22.514 1.00 66.94 217 VAL A N 1
ATOM 1798 C CA . VAL A 1 217 ? -23.402 5.691 22.367 1.00 66.94 217 VAL A CA 1
ATOM 1799 C C . VAL A 1 217 ? -23.906 6.249 21.034 1.00 66.94 217 VAL A C 1
ATOM 1801 O O . VAL A 1 217 ? -24.715 5.603 20.363 1.00 66.94 217 VAL A O 1
ATOM 1804 N N . ASN A 1 218 ? -23.408 7.414 20.607 1.00 63.12 218 ASN A N 1
ATOM 1805 C CA . ASN A 1 218 ? -23.794 8.074 19.357 1.00 63.12 218 ASN A CA 1
ATOM 1806 C C . ASN A 1 218 ? -22.618 8.843 18.712 1.00 63.12 218 ASN A C 1
ATOM 1808 O O . ASN A 1 218 ? -21.532 8.938 19.272 1.00 63.12 218 ASN A O 1
ATOM 1812 N N . LYS A 1 219 ? -22.839 9.416 17.518 1.00 59.34 219 LYS A N 1
ATOM 1813 C CA . LYS A 1 219 ? -21.826 10.210 16.788 1.00 59.34 219 LYS A CA 1
ATOM 1814 C C . LYS A 1 219 ? -21.448 11.538 17.466 1.00 59.34 219 LYS A C 1
ATOM 1816 O O . LYS A 1 219 ? -20.494 12.168 17.033 1.00 59.34 219 LYS A O 1
ATOM 1821 N N . GLU A 1 220 ? -22.217 11.977 18.460 1.00 57.28 220 GLU A N 1
ATOM 1822 C CA . GLU A 1 220 ? -22.057 13.265 19.152 1.00 57.28 220 GLU A CA 1
ATOM 1823 C C . GLU A 1 220 ? -21.431 13.104 20.544 1.00 57.28 220 GLU A C 1
ATOM 1825 O O . GLU A 1 220 ? -21.230 14.088 21.255 1.00 57.28 220 GLU A O 1
ATOM 1830 N N . THR A 1 221 ? -21.135 11.868 20.959 1.00 61.34 221 THR A N 1
ATOM 1831 C CA . THR A 1 221 ? -20.503 11.613 22.251 1.00 61.34 221 THR A CA 1
ATOM 1832 C C . THR A 1 221 ? -19.061 12.106 22.163 1.00 61.34 221 THR A C 1
ATOM 1834 O O . THR A 1 221 ? -18.353 11.721 21.237 1.00 61.34 221 THR A O 1
ATOM 1837 N N . ALA A 1 222 ? -18.630 12.958 23.098 1.00 57.97 222 ALA A N 1
ATOM 1838 C CA . ALA A 1 222 ? -17.234 13.380 23.176 1.00 57.97 222 ALA A CA 1
ATOM 1839 C C . ALA A 1 222 ? -16.353 12.141 23.397 1.00 57.97 222 ALA A C 1
ATOM 1841 O O . ALA A 1 222 ? -16.408 11.515 24.457 1.00 57.97 222 ALA A O 1
ATOM 1842 N N . ASP A 1 223 ? -15.580 11.764 22.383 1.00 69.94 223 ASP A N 1
ATOM 1843 C CA . ASP A 1 223 ? -14.754 10.569 22.371 1.00 69.94 223 ASP A CA 1
ATOM 1844 C C . ASP A 1 223 ? -13.382 10.862 22.984 1.00 69.94 223 ASP A C 1
ATOM 1846 O O . ASP A 1 223 ? -12.560 11.615 22.464 1.00 69.94 223 ASP A O 1
ATOM 1850 N N . GLN A 1 224 ? -13.107 10.253 24.138 1.00 78.00 224 GLN A N 1
ATOM 1851 C CA . GLN A 1 224 ? -11.768 10.288 24.715 1.00 78.00 224 GLN A CA 1
ATOM 1852 C C . GLN A 1 224 ? -10.934 9.167 24.104 1.00 78.00 224 GLN A C 1
ATOM 1854 O O . GLN A 1 224 ? -11.146 7.985 24.385 1.00 78.00 224 GLN A O 1
ATOM 1859 N N . HIS A 1 225 ? -9.970 9.554 23.268 1.00 84.75 225 HIS A N 1
ATOM 1860 C CA . HIS A 1 225 ? -9.005 8.625 22.697 1.00 84.75 225 HIS A CA 1
ATOM 1861 C C . HIS A 1 225 ? -8.269 7.893 23.820 1.00 84.75 225 HIS A C 1
ATOM 1863 O O . HIS A 1 225 ? -7.578 8.509 24.636 1.00 84.75 225 HIS A O 1
ATOM 1869 N N . LEU A 1 226 ? -8.363 6.567 23.824 1.00 84.69 226 LEU A N 1
ATOM 1870 C CA . LEU A 1 226 ? -7.535 5.756 24.697 1.00 84.69 226 LEU A CA 1
ATOM 1871 C C . LEU A 1 226 ? -6.066 5.890 24.305 1.00 84.69 226 LEU A C 1
ATOM 1873 O O . LEU A 1 226 ? -5.707 5.995 23.127 1.00 84.69 226 LEU A O 1
ATOM 1877 N N . ALA A 1 227 ? -5.206 5.869 25.321 1.00 84.56 227 ALA A N 1
ATOM 1878 C CA . ALA A 1 227 ? -3.768 5.832 25.123 1.00 84.56 227 ALA A CA 1
ATOM 1879 C C . ALA A 1 227 ? -3.371 4.608 24.280 1.00 84.56 227 ALA A C 1
ATOM 1881 O O . ALA A 1 227 ? -4.041 3.578 24.292 1.00 84.56 227 ALA A O 1
ATOM 1882 N N . LYS A 1 228 ? -2.243 4.696 23.564 1.00 84.75 228 LYS A N 1
ATOM 1883 C CA . LYS A 1 228 ? -1.736 3.587 22.730 1.00 84.75 228 LYS A CA 1
ATOM 1884 C C . LYS A 1 228 ? -1.401 2.324 23.534 1.00 84.75 228 LYS A C 1
ATOM 1886 O O . LYS A 1 228 ? -1.336 1.245 22.950 1.00 84.75 228 LYS A O 1
ATOM 1891 N N . SER A 1 229 ? -1.220 2.469 24.842 1.00 87.31 229 SER A N 1
ATOM 1892 C CA . SER A 1 229 ? -1.046 1.395 25.813 1.00 87.31 229 SER A CA 1
ATOM 1893 C C . SER A 1 229 ? -2.026 1.589 26.968 1.00 87.31 229 SER A C 1
ATOM 1895 O O . SER A 1 229 ? -2.133 2.700 27.493 1.00 87.31 229 SER A O 1
ATOM 1897 N N . ILE A 1 230 ? -2.701 0.525 27.394 1.00 89.81 230 ILE A N 1
ATOM 1898 C CA . ILE A 1 230 ? -3.620 0.537 28.538 1.00 89.81 230 ILE A CA 1
ATOM 1899 C C . ILE A 1 230 ? -3.352 -0.660 29.446 1.00 89.81 230 ILE A C 1
ATOM 1901 O O . ILE A 1 230 ? -3.055 -1.753 28.963 1.00 89.81 230 ILE A O 1
ATOM 1905 N N . SER A 1 231 ? -3.467 -0.456 30.761 1.00 88.88 231 SER A N 1
ATOM 1906 C CA . SER A 1 231 ? -3.327 -1.561 31.706 1.00 88.88 231 SER A CA 1
ATOM 1907 C C . SER A 1 231 ? -4.504 -2.527 31.579 1.00 88.88 231 SER A C 1
ATOM 1909 O O . SER A 1 231 ? -5.667 -2.135 31.421 1.00 88.88 231 SER A O 1
ATOM 1911 N N . LYS A 1 232 ? -4.206 -3.815 31.682 1.00 87.19 232 LYS A N 1
ATOM 1912 C CA . LYS A 1 232 ? -5.185 -4.895 31.640 1.00 87.19 232 LYS A CA 1
ATOM 1913 C C . LYS A 1 232 ? -6.204 -4.762 32.761 1.00 87.19 232 LYS A C 1
ATOM 1915 O O . LYS A 1 232 ? -7.385 -5.037 32.541 1.00 87.19 232 LYS A O 1
ATOM 1920 N N . GLN A 1 233 ? -5.756 -4.341 33.941 1.00 87.69 233 GLN A N 1
ATOM 1921 C CA . GLN A 1 233 ? -6.625 -4.128 35.088 1.00 87.69 233 GLN A CA 1
ATOM 1922 C C . GLN A 1 233 ? -7.642 -3.016 34.805 1.00 87.69 233 GLN A C 1
ATOM 1924 O O . GLN A 1 233 ? -8.835 -3.248 34.966 1.00 87.69 233 GLN A O 1
ATOM 1929 N N . SER A 1 234 ? -7.209 -1.885 34.235 1.00 87.75 234 SER A N 1
ATOM 1930 C CA . SER A 1 234 ? -8.115 -0.799 33.833 1.00 87.75 234 SER A CA 1
ATOM 1931 C C . SER A 1 234 ? -9.165 -1.252 32.817 1.00 87.75 234 SER A C 1
ATOM 1933 O O . SER A 1 234 ? -10.333 -0.903 32.953 1.00 87.75 234 SER A O 1
ATOM 1935 N N . VAL A 1 235 ? -8.782 -2.058 31.817 1.00 87.50 235 VAL A N 1
ATOM 1936 C CA . VAL A 1 235 ? -9.751 -2.599 30.845 1.00 87.50 235 VAL A CA 1
ATOM 1937 C C . VAL A 1 235 ? -10.742 -3.537 31.534 1.00 87.50 235 VAL A C 1
ATOM 1939 O O . VAL A 1 235 ? -11.940 -3.454 31.279 1.00 87.50 235 VAL A O 1
ATOM 1942 N N . LYS A 1 236 ? -10.271 -4.434 32.409 1.00 88.56 236 LYS A N 1
ATOM 1943 C CA . LYS A 1 236 ? -11.143 -5.371 33.133 1.00 88.56 236 LYS A CA 1
ATOM 1944 C C . LYS A 1 236 ? -12.123 -4.655 34.052 1.00 88.56 236 LYS A C 1
ATOM 1946 O O . LYS A 1 236 ? -13.283 -5.056 34.092 1.00 88.56 236 LYS A O 1
ATOM 1951 N N . ASP A 1 237 ? -11.661 -3.649 34.779 1.00 88.81 237 ASP A N 1
ATOM 1952 C CA . ASP A 1 237 ? -12.485 -2.906 35.727 1.00 88.81 237 ASP A CA 1
ATOM 1953 C C . ASP A 1 237 ? -13.545 -2.091 34.983 1.00 88.81 237 ASP A C 1
ATOM 1955 O O . ASP A 1 237 ? -14.728 -2.253 35.272 1.00 88.81 237 ASP A O 1
ATOM 1959 N N . ALA A 1 238 ? -13.165 -1.388 33.908 1.00 86.75 238 ALA A N 1
ATOM 1960 C CA . ALA A 1 238 ? -14.118 -0.669 33.064 1.00 86.75 238 ALA A CA 1
ATOM 1961 C C . ALA A 1 238 ? -15.207 -1.601 32.492 1.00 86.75 238 ALA A C 1
ATOM 1963 O O . ALA A 1 238 ? -16.400 -1.317 32.588 1.00 86.75 238 ALA A O 1
ATOM 1964 N N . LEU A 1 239 ? -14.824 -2.760 31.941 1.00 87.56 239 LEU A N 1
ATOM 1965 C CA . LEU A 1 239 ? -15.797 -3.718 31.399 1.00 87.56 239 LEU A CA 1
ATOM 1966 C C . LEU A 1 239 ? -16.707 -4.319 32.490 1.00 87.56 239 LEU A C 1
ATOM 1968 O O . LEU A 1 239 ? -17.883 -4.571 32.229 1.00 87.56 239 LEU A O 1
ATOM 1972 N N . LYS A 1 240 ? -16.196 -4.537 33.712 1.00 87.94 240 LYS A N 1
ATOM 1973 C CA . LYS A 1 240 ? -16.993 -5.015 34.859 1.00 87.94 240 LYS A CA 1
ATOM 1974 C C . LYS A 1 240 ? -17.986 -3.972 35.362 1.00 87.94 240 LYS A C 1
ATOM 1976 O O . LYS A 1 240 ? -19.089 -4.340 35.755 1.00 87.94 240 LYS A O 1
ATOM 1981 N N . GLU A 1 241 ? -17.605 -2.700 35.333 1.00 87.69 241 GLU A N 1
ATOM 1982 C CA . GLU A 1 241 ? -18.462 -1.558 35.675 1.00 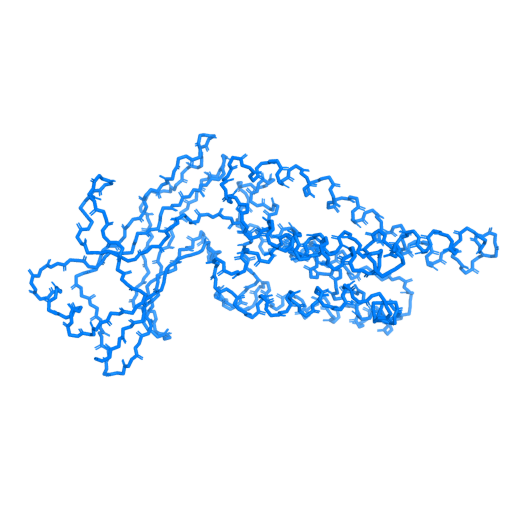87.69 241 GLU A CA 1
ATOM 1983 C C . GLU A 1 241 ? -19.572 -1.320 34.632 1.00 87.69 241 GLU A C 1
ATOM 1985 O O . GLU A 1 241 ? -20.476 -0.517 34.847 1.00 87.69 241 GLU A O 1
ATOM 1990 N N . GLY A 1 242 ? -19.562 -2.077 33.529 1.00 84.88 242 GLY A N 1
ATOM 1991 C CA . GLY A 1 242 ? -20.588 -2.050 32.490 1.00 84.88 242 GLY A CA 1
ATOM 1992 C C . GLY A 1 242 ? -20.233 -1.173 31.293 1.00 84.88 242 GLY A C 1
ATOM 1993 O O . GLY A 1 242 ? -21.036 -1.096 30.356 1.00 84.88 242 GLY A O 1
ATOM 1994 N N . HIS A 1 243 ? -19.040 -0.568 31.293 1.00 87.94 243 HIS A N 1
ATOM 1995 C CA . HIS A 1 243 ? -18.530 0.197 30.164 1.00 87.94 243 HIS A CA 1
ATOM 1996 C C . HIS A 1 243 ? -18.281 -0.707 28.951 1.00 87.94 243 HIS A C 1
ATOM 1998 O O . HIS A 1 243 ? -18.082 -1.922 29.052 1.00 87.94 243 HIS A O 1
ATOM 2004 N N . THR A 1 244 ? -18.301 -0.113 27.764 1.00 88.81 244 THR A N 1
ATOM 2005 C CA . THR A 1 244 ? -18.114 -0.825 26.498 1.00 88.81 244 THR A CA 1
ATOM 2006 C C . THR A 1 244 ? -16.904 -0.289 25.755 1.00 88.81 244 THR A C 1
ATOM 2008 O O . THR A 1 244 ? -16.788 0.912 25.534 1.00 88.81 244 THR A O 1
ATOM 2011 N N . LEU A 1 245 ? -15.990 -1.174 25.349 1.00 89.38 245 LEU A N 1
ATOM 2012 C CA . LEU A 1 245 ? -14.834 -0.773 24.554 1.00 89.38 245 LEU A CA 1
ATOM 2013 C C . LEU A 1 245 ? -15.227 -0.706 23.083 1.00 89.38 245 LEU A C 1
ATOM 2015 O O . LEU A 1 245 ? -15.571 -1.726 22.482 1.00 89.38 245 LEU A O 1
ATOM 2019 N N . CYS A 1 246 ? -15.127 0.473 22.490 1.00 89.31 246 CYS A N 1
ATOM 2020 C CA . CYS A 1 246 ? -15.462 0.722 21.101 1.00 89.31 246 CYS A CA 1
ATOM 2021 C C . CYS A 1 246 ? -14.200 0.976 20.276 1.00 89.31 246 CYS A C 1
ATOM 2023 O O . CYS A 1 246 ? -13.306 1.712 20.686 1.00 89.31 246 CYS A O 1
ATOM 2025 N N . CYS A 1 247 ? -14.132 0.376 19.090 1.00 88.75 247 CYS A N 1
ATOM 2026 C CA . CYS A 1 247 ? -13.195 0.807 18.057 1.00 88.75 247 CYS A CA 1
ATOM 2027 C C . CYS A 1 247 ? -13.936 1.777 17.146 1.00 88.75 247 CYS A C 1
ATOM 2029 O O . CYS A 1 247 ? -14.908 1.380 16.498 1.00 88.75 247 CYS A O 1
ATOM 2031 N N . VAL A 1 248 ? -13.481 3.025 17.134 1.00 87.12 248 VAL A N 1
ATOM 2032 C CA . VAL A 1 248 ? -14.020 4.115 16.327 1.00 87.12 248 VAL A CA 1
ATOM 2033 C C . VAL A 1 248 ? -13.149 4.223 15.084 1.00 87.12 248 VAL A C 1
ATOM 2035 O O . VAL A 1 248 ? -11.962 4.533 15.166 1.00 87.12 248 VAL A O 1
ATOM 2038 N N . ALA A 1 249 ? -13.725 3.922 13.924 1.00 86.06 249 ALA A N 1
ATOM 2039 C CA . ALA A 1 249 ? -13.046 4.007 12.639 1.00 86.06 249 ALA A CA 1
ATOM 2040 C C . ALA A 1 249 ? -13.957 4.710 11.618 1.00 86.06 249 ALA A C 1
ATOM 2042 O O . ALA A 1 249 ? -14.698 4.060 10.877 1.00 86.06 249 ALA A O 1
ATOM 2043 N 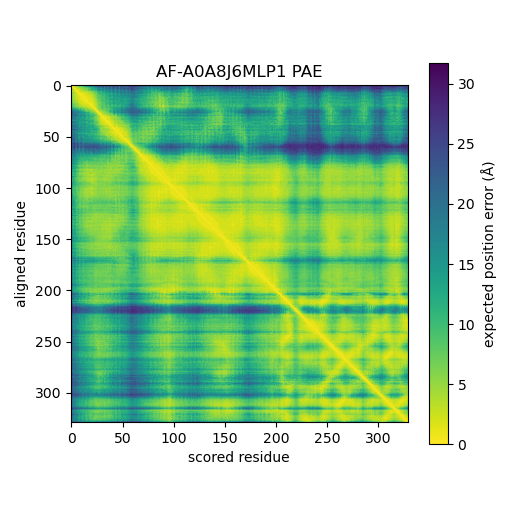N . PRO A 1 250 ? -13.954 6.051 11.585 1.00 83.94 250 PRO A N 1
ATOM 2044 C CA . PRO A 1 250 ? -14.640 6.824 10.560 1.00 83.94 250 PRO A CA 1
ATOM 2045 C C . PRO A 1 250 ? -14.124 6.450 9.167 1.00 83.94 250 PRO A C 1
ATOM 2047 O O . PRO A 1 250 ? -12.953 6.669 8.858 1.00 83.94 250 PRO A O 1
ATOM 2050 N N . VAL A 1 251 ? -14.996 5.892 8.325 1.00 83.94 251 VAL A N 1
ATOM 2051 C CA . VAL A 1 251 ? -14.668 5.482 6.955 1.00 83.94 251 VAL A CA 1
ATOM 2052 C C . VAL A 1 251 ? -15.135 6.548 5.974 1.00 83.94 251 VAL A C 1
ATOM 2054 O O . VAL A 1 251 ? -16.323 6.829 5.863 1.00 83.94 251 VAL A O 1
ATOM 2057 N N . VAL A 1 252 ? -14.218 7.131 5.220 1.00 81.62 252 VAL A N 1
ATOM 2058 C CA . VAL A 1 252 ? -14.513 8.010 4.091 1.00 81.62 252 VAL A CA 1
ATOM 2059 C C . VAL A 1 252 ? -14.368 7.196 2.810 1.00 81.62 252 VAL A C 1
ATOM 2061 O O . VAL A 1 252 ? -13.369 6.507 2.616 1.00 81.62 252 VAL A O 1
ATOM 2064 N N . ALA A 1 253 ? -15.377 7.264 1.945 1.00 79.75 253 ALA A N 1
ATOM 2065 C CA . ALA A 1 253 ? -15.421 6.532 0.685 1.00 79.75 253 ALA A CA 1
ATOM 2066 C C . ALA A 1 253 ? -15.540 7.493 -0.511 1.00 79.75 253 ALA A C 1
ATOM 2068 O O . ALA A 1 253 ? -16.292 8.472 -0.423 1.00 79.75 253 ALA A O 1
ATOM 2069 N N . PRO A 1 254 ? -14.850 7.216 -1.634 1.00 76.69 254 PRO A N 1
ATOM 2070 C CA . PRO A 1 254 ? -14.952 8.008 -2.853 1.00 76.69 254 PRO A CA 1
ATOM 2071 C C . PRO A 1 254 ? -16.357 7.908 -3.469 1.00 76.69 254 PRO A C 1
ATOM 2073 O O . PRO A 1 254 ? -17.024 6.877 -3.322 1.00 76.69 254 PRO A O 1
ATOM 2076 N N . PRO A 1 255 ? -16.822 8.953 -4.178 1.00 77.06 255 PRO A N 1
ATOM 2077 C CA . PRO A 1 255 ? -18.139 8.956 -4.806 1.00 77.06 255 PRO A CA 1
ATOM 2078 C C . PRO A 1 255 ? -18.305 7.772 -5.769 1.00 77.06 255 PRO A C 1
ATOM 2080 O O . PRO A 1 255 ? -17.375 7.393 -6.475 1.00 77.06 255 PRO A O 1
ATOM 2083 N N . GLY A 1 256 ? -19.503 7.183 -5.794 1.00 78.06 256 GLY A N 1
ATOM 2084 C CA . GLY A 1 256 ? -19.817 6.035 -6.657 1.00 78.06 256 GLY A CA 1
ATOM 2085 C C . GLY A 1 256 ? -19.439 4.666 -6.080 1.00 78.06 256 GLY A C 1
ATOM 2086 O O . GLY A 1 256 ? -19.791 3.640 -6.667 1.00 78.06 256 GLY A O 1
ATOM 2087 N N . LEU A 1 257 ? -18.786 4.618 -4.914 1.00 83.88 257 LEU A N 1
ATOM 2088 C CA . LEU A 1 257 ? -18.611 3.373 -4.177 1.00 83.88 257 LEU A CA 1
ATOM 2089 C C . LEU A 1 257 ? -19.887 3.000 -3.418 1.00 83.88 257 LEU A C 1
ATOM 2091 O O . LEU A 1 257 ? -20.430 3.812 -2.667 1.00 83.88 257 LEU A O 1
ATOM 2095 N N . ARG A 1 258 ? -20.284 1.731 -3.515 1.00 85.94 258 ARG A N 1
ATOM 2096 C CA . ARG A 1 258 ? -21.208 1.097 -2.576 1.00 85.94 258 ARG A CA 1
ATOM 2097 C C . ARG A 1 258 ? -20.615 -0.228 -2.129 1.00 85.94 258 ARG A C 1
ATOM 2099 O O . ARG A 1 258 ? -20.507 -1.140 -2.939 1.00 85.94 258 ARG A O 1
ATOM 2106 N N . ALA A 1 259 ? -20.226 -0.328 -0.863 1.00 85.38 259 ALA A N 1
ATOM 2107 C CA . ALA A 1 259 ? -19.549 -1.522 -0.375 1.00 85.38 259 ALA A CA 1
ATOM 2108 C C . ALA A 1 259 ? -19.918 -1.864 1.065 1.00 85.38 259 ALA A C 1
ATOM 2110 O O . ALA A 1 259 ? -20.251 -0.997 1.876 1.00 85.38 259 ALA A O 1
ATOM 2111 N N . ASN A 1 260 ? -19.839 -3.153 1.376 1.00 87.31 260 ASN A N 1
ATOM 2112 C CA . ASN A 1 260 ? -19.976 -3.632 2.739 1.00 87.31 260 ASN A CA 1
ATOM 2113 C C . ASN A 1 260 ? -18.655 -3.456 3.485 1.00 87.31 260 ASN A C 1
ATOM 2115 O O . ASN A 1 260 ? -17.591 -3.791 2.961 1.00 87.31 260 ASN A O 1
ATOM 2119 N N . ILE A 1 261 ? -18.752 -2.967 4.719 1.00 86.38 261 ILE A N 1
ATOM 2120 C CA . ILE A 1 261 ? -17.615 -2.844 5.625 1.00 86.38 261 ILE A CA 1
ATOM 2121 C C . ILE A 1 261 ? -17.656 -3.990 6.617 1.00 86.38 261 ILE A C 1
ATOM 2123 O O . ILE A 1 261 ? -18.681 -4.233 7.260 1.00 86.38 261 ILE A O 1
ATOM 2127 N N . LYS A 1 262 ? -16.525 -4.669 6.746 1.00 88.94 262 LYS A N 1
ATOM 2128 C CA . LYS A 1 262 ? -16.285 -5.722 7.721 1.00 88.94 262 LYS A CA 1
ATOM 2129 C C . LYS A 1 262 ? -15.247 -5.227 8.714 1.00 88.94 262 LYS A C 1
ATOM 2131 O O . LYS A 1 262 ? -14.199 -4.729 8.321 1.00 88.94 262 LYS A O 1
ATOM 2136 N N . GLN A 1 263 ? -15.537 -5.356 9.997 1.00 88.06 263 GLN A N 1
ATOM 2137 C CA . GLN A 1 263 ? -14.611 -5.040 11.067 1.00 88.06 263 GLN A CA 1
ATOM 2138 C C . GLN A 1 263 ? -14.168 -6.322 11.755 1.00 88.06 263 GLN A C 1
ATOM 2140 O O . GLN A 1 263 ? -14.986 -7.084 12.267 1.00 88.06 263 GLN A O 1
ATOM 2145 N N . GLU A 1 264 ? -12.865 -6.562 11.774 1.00 89.81 264 GLU A N 1
ATOM 2146 C CA . GLU A 1 264 ? -12.257 -7.730 12.391 1.00 89.81 264 GLU A CA 1
ATOM 2147 C C . GLU A 1 264 ? -11.488 -7.332 13.650 1.00 89.81 264 GLU A C 1
ATOM 2149 O O . GLU A 1 264 ? -10.599 -6.480 13.622 1.00 89.81 264 GLU A O 1
ATOM 2154 N N . TRP A 1 265 ? -11.839 -7.968 14.762 1.00 90.75 265 TRP A N 1
ATOM 2155 C CA . TRP A 1 265 ? -11.191 -7.803 16.051 1.00 90.75 265 TRP A CA 1
ATOM 2156 C C . TRP A 1 265 ? -10.238 -8.961 16.279 1.00 90.75 265 TRP A C 1
ATOM 2158 O O . TRP A 1 265 ? -10.640 -10.124 16.242 1.00 90.75 265 TRP A O 1
ATOM 2168 N N . SER A 1 266 ? -8.982 -8.649 16.564 1.00 89.56 266 SER A N 1
ATOM 2169 C CA . SER A 1 266 ? -7.971 -9.647 16.889 1.00 89.56 266 SER A CA 1
ATOM 2170 C C . SER A 1 266 ? -7.209 -9.262 18.144 1.00 89.56 266 SER A C 1
ATOM 2172 O O . SER A 1 266 ? -6.871 -8.094 18.324 1.00 89.56 266 SER A O 1
ATOM 2174 N N . LEU A 1 267 ? -6.894 -10.247 18.974 1.00 88.81 267 LEU A N 1
ATOM 2175 C CA . LEU A 1 267 ? -6.058 -10.101 20.157 1.00 88.81 267 LEU A CA 1
ATOM 2176 C C . LEU A 1 267 ? -4.816 -10.970 19.973 1.00 88.81 267 LEU A C 1
ATOM 2178 O O . LEU A 1 267 ? -4.899 -12.185 19.761 1.00 88.81 267 LEU A O 1
ATOM 2182 N N . GLY A 1 268 ? -3.656 -10.318 19.918 1.00 85.25 268 GLY A N 1
ATOM 2183 C CA . GLY A 1 268 ? -2.423 -10.950 19.464 1.00 85.25 268 GLY A CA 1
ATOM 2184 C C . GLY A 1 268 ? -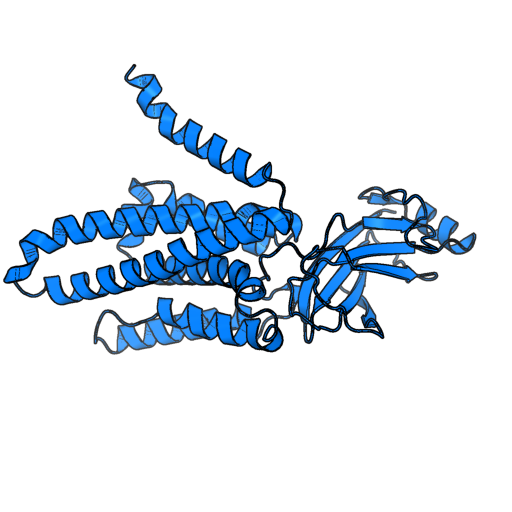2.565 -11.464 18.027 1.00 85.25 268 GLY A C 1
ATOM 2185 O O . GLY A 1 268 ? -2.697 -10.681 17.087 1.00 85.25 268 GLY A O 1
ATOM 2186 N N . ARG A 1 269 ? -2.528 -12.791 17.850 1.00 82.12 269 ARG A N 1
ATOM 2187 C CA . ARG A 1 269 ? -2.712 -13.465 16.546 1.00 82.12 269 ARG A CA 1
ATOM 2188 C C . ARG A 1 269 ? -4.092 -14.103 16.368 1.00 82.12 269 ARG A C 1
ATOM 2190 O O . ARG A 1 269 ? -4.359 -14.670 15.314 1.00 82.12 269 ARG A O 1
ATOM 2197 N N . ARG A 1 270 ? -4.950 -14.062 17.388 1.00 85.94 270 ARG A N 1
ATOM 2198 C CA . ARG A 1 270 ? -6.254 -14.734 17.369 1.00 85.94 270 ARG A CA 1
ATOM 2199 C C . ARG A 1 270 ? -7.331 -13.749 16.946 1.00 85.94 270 ARG A C 1
ATOM 2201 O O . ARG A 1 270 ? -7.448 -12.681 17.541 1.00 85.94 270 ARG A O 1
ATOM 2208 N N . VAL A 1 271 ? -8.124 -14.114 15.945 1.00 86.38 271 VAL A N 1
ATOM 2209 C CA . VAL A 1 271 ? -9.338 -13.369 15.597 1.00 86.38 271 VAL A CA 1
ATOM 2210 C C . VAL A 1 271 ? -10.397 -13.698 16.645 1.00 86.38 271 VAL A C 1
ATOM 2212 O O . VAL A 1 271 ? -10.739 -14.862 16.830 1.00 86.38 271 VAL A O 1
ATOM 2215 N N . ILE A 1 272 ? -10.868 -12.678 17.359 1.00 89.06 272 ILE A N 1
ATOM 2216 C CA . ILE A 1 272 ? -11.935 -12.813 18.356 1.00 89.06 272 ILE A CA 1
ATOM 2217 C C . ILE A 1 272 ? -13.282 -12.814 17.645 1.00 89.06 272 ILE A C 1
ATOM 2219 O O . ILE A 1 272 ? -14.135 -13.649 17.921 1.00 89.06 272 ILE A O 1
ATOM 2223 N N . GLU A 1 273 ? -13.479 -11.860 16.738 1.00 87.31 273 GLU A N 1
ATOM 2224 C CA . GLU A 1 273 ? -14.759 -11.679 16.075 1.00 87.31 273 GLU A CA 1
ATOM 2225 C C . GLU A 1 273 ? -14.596 -10.919 14.769 1.00 87.31 273 GLU A C 1
ATOM 2227 O O . GLU A 1 273 ? -13.697 -10.090 14.615 1.00 87.31 273 GLU A O 1
ATOM 2232 N N . SER A 1 274 ? -15.517 -11.159 13.843 1.00 86.75 274 SER A N 1
ATOM 2233 C CA . SER A 1 274 ? -15.657 -10.342 12.657 1.00 86.75 274 SER A CA 1
ATOM 2234 C C . SER A 1 274 ? -17.112 -9.963 12.434 1.00 86.75 274 SER A C 1
ATOM 2236 O O . SER A 1 274 ? -17.982 -10.828 12.368 1.00 86.75 274 SER A O 1
ATOM 2238 N N . VAL A 1 275 ? -17.371 -8.660 12.345 1.00 84.75 275 VAL A N 1
ATOM 2239 C CA . VAL A 1 275 ? -18.716 -8.099 12.238 1.00 84.75 275 VAL A CA 1
ATOM 2240 C C . VAL A 1 275 ? -18.819 -7.300 10.953 1.00 84.75 275 VAL A C 1
ATOM 2242 O O . VAL A 1 275 ? -17.989 -6.440 10.680 1.00 84.75 275 VAL A O 1
ATOM 2245 N N . GLN A 1 276 ? -19.856 -7.558 10.169 1.00 84.88 276 GLN A N 1
ATOM 2246 C CA . GLN A 1 276 ? -20.153 -6.795 8.963 1.00 84.88 276 GLN A CA 1
ATOM 2247 C C . GLN A 1 276 ? -21.251 -5.769 9.253 1.00 84.88 276 GLN A C 1
ATOM 2249 O O . GLN A 1 276 ? -22.242 -6.083 9.918 1.00 84.88 276 GLN A O 1
ATOM 2254 N N . LEU A 1 277 ? -21.093 -4.540 8.754 1.00 79.56 277 LEU A N 1
ATOM 2255 C CA . LEU A 1 277 ? -22.170 -3.552 8.784 1.00 79.56 277 LEU A CA 1
ATOM 2256 C C . LEU A 1 277 ? -23.372 -4.088 7.999 1.00 79.56 277 LEU A C 1
ATOM 2258 O O . LEU A 1 277 ? -23.236 -4.528 6.859 1.00 79.56 277 LEU A O 1
ATOM 2262 N N . LYS A 1 278 ? -24.563 -4.006 8.605 1.00 77.44 278 LYS A N 1
ATOM 2263 C CA . LYS A 1 278 ? -25.820 -4.431 7.966 1.00 77.44 278 LYS A CA 1
ATOM 2264 C C . LYS A 1 278 ? -26.153 -3.598 6.730 1.00 77.44 278 LYS A C 1
ATOM 2266 O O . LYS A 1 278 ? -26.776 -4.095 5.798 1.00 77.44 278 LYS A O 1
ATOM 2271 N N . THR A 1 279 ? -25.765 -2.327 6.742 1.00 80.06 279 THR A N 1
ATOM 2272 C CA . THR A 1 279 ? -25.985 -1.393 5.641 1.00 80.06 279 THR A CA 1
ATOM 2273 C C . THR A 1 279 ? -24.659 -1.100 4.944 1.00 80.06 279 THR A C 1
ATOM 2275 O O . THR A 1 279 ? -23.716 -0.684 5.627 1.00 80.06 279 THR A O 1
ATOM 2278 N N . PRO A 1 280 ? -24.571 -1.267 3.613 1.00 83.75 280 PRO A N 1
ATOM 2279 C CA . PRO A 1 280 ? -23.386 -0.866 2.869 1.00 83.75 280 PRO A CA 1
ATOM 2280 C C . PRO A 1 280 ? -23.175 0.642 2.999 1.00 83.75 280 PRO A C 1
ATOM 2282 O O . PRO A 1 280 ? -24.139 1.411 3.015 1.00 83.75 280 PRO A O 1
ATOM 2285 N N . ILE A 1 281 ? -21.915 1.066 3.055 1.00 83.81 281 ILE A N 1
ATOM 2286 C CA . ILE A 1 281 ? -21.581 2.486 2.969 1.00 83.81 281 ILE A CA 1
ATOM 2287 C C . ILE A 1 281 ? -21.730 2.952 1.522 1.00 83.81 281 ILE A C 1
ATOM 2289 O O . ILE A 1 281 ? -21.504 2.178 0.587 1.00 83.81 281 ILE A O 1
ATOM 2293 N N . GLN A 1 282 ? -22.095 4.218 1.339 1.00 83.38 282 GLN A N 1
ATOM 2294 C CA . GLN A 1 282 ? -22.226 4.827 0.021 1.00 83.38 282 GLN A CA 1
ATOM 2295 C C . GLN A 1 282 ? -21.357 6.075 -0.055 1.00 83.38 282 GLN A C 1
ATOM 2297 O O . GLN A 1 282 ? -21.620 7.062 0.618 1.00 83.38 282 GLN A O 1
ATOM 2302 N N . GLY A 1 283 ? -20.319 6.048 -0.882 1.00 79.50 283 GLY A N 1
ATOM 2303 C CA . GLY A 1 283 ? -19.441 7.198 -1.041 1.00 79.50 283 GLY A CA 1
ATOM 2304 C C . GLY A 1 283 ? -20.184 8.440 -1.538 1.00 79.50 283 GLY A C 1
ATOM 2305 O O . GLY A 1 283 ? -21.098 8.360 -2.362 1.00 79.50 283 GLY A O 1
ATOM 2306 N N . ASN A 1 284 ? -19.773 9.595 -1.027 1.00 76.06 284 ASN A N 1
ATOM 2307 C CA . ASN A 1 284 ? -20.426 10.885 -1.220 1.00 76.06 284 ASN A CA 1
ATOM 2308 C C . ASN A 1 284 ? -19.408 11.896 -1.781 1.00 76.06 284 ASN A C 1
ATOM 2310 O O . ASN A 1 284 ? -18.245 11.893 -1.383 1.00 76.06 284 ASN A O 1
ATOM 2314 N N . VAL A 1 285 ? -19.855 12.787 -2.672 1.00 70.31 285 VAL A N 1
ATOM 2315 C CA . VAL A 1 285 ? -19.069 13.907 -3.222 1.00 70.31 285 VAL A CA 1
ATOM 2316 C C . VAL A 1 285 ? -18.530 14.841 -2.128 1.00 70.31 285 VAL A C 1
ATOM 2318 O O . VAL A 1 285 ? -17.403 15.309 -2.235 1.00 70.31 285 VAL A O 1
ATOM 2321 N N . THR A 1 286 ? -19.285 15.076 -1.050 1.00 65.31 286 THR A N 1
ATOM 2322 C CA . THR A 1 286 ? -18.849 15.871 0.110 1.00 65.31 286 THR A CA 1
ATOM 2323 C C . THR A 1 286 ? -17.932 15.104 1.063 1.00 65.31 286 THR A C 1
ATOM 2325 O O . THR A 1 286 ? -17.455 15.685 2.034 1.00 65.31 286 THR A O 1
ATOM 2328 N N . GLN A 1 287 ? -17.666 13.816 0.794 1.00 67.62 287 GLN A N 1
ATOM 2329 C CA . GLN A 1 287 ? -16.686 12.984 1.506 1.00 67.62 287 GLN A CA 1
ATOM 2330 C C . GLN A 1 287 ? -16.884 12.951 3.028 1.00 67.62 287 GLN A C 1
ATOM 2332 O O . GLN A 1 287 ? -15.933 12.784 3.795 1.00 67.62 287 GLN A O 1
ATOM 2337 N N . GLN A 1 288 ? -18.131 13.102 3.477 1.00 69.62 288 GLN A N 1
ATOM 2338 C CA . GLN A 1 288 ? -18.476 12.940 4.882 1.00 69.62 288 GLN A CA 1
ATOM 2339 C C . GLN A 1 288 ? -18.124 11.526 5.345 1.00 69.62 288 GLN A C 1
ATOM 2341 O O . GLN A 1 288 ? -18.445 10.539 4.678 1.00 69.62 288 GLN A O 1
ATOM 2346 N N . ALA A 1 289 ? -17.453 11.438 6.492 1.00 71.69 289 ALA A N 1
ATOM 2347 C CA . ALA A 1 289 ? -17.061 10.162 7.058 1.00 71.69 289 ALA A CA 1
ATOM 2348 C C . ALA A 1 289 ? -18.290 9.388 7.549 1.00 71.69 289 ALA A C 1
ATOM 2350 O O . ALA A 1 289 ? -19.122 9.882 8.317 1.00 71.69 289 ALA A O 1
ATOM 2351 N N . PHE A 1 290 ? -18.376 8.127 7.149 1.00 74.88 290 PHE A N 1
ATOM 2352 C CA . PHE A 1 290 ? -19.241 7.148 7.775 1.00 74.88 290 PHE A CA 1
ATOM 2353 C C . PHE A 1 290 ? -18.627 6.779 9.117 1.00 74.88 290 PHE A C 1
ATOM 2355 O O . PHE A 1 290 ? -17.706 5.968 9.186 1.00 74.88 290 PHE A O 1
ATOM 2362 N N . HIS A 1 291 ? -19.122 7.392 10.191 1.00 71.69 291 HIS A N 1
ATOM 2363 C CA . HIS A 1 291 ? -18.760 6.975 11.543 1.00 71.69 291 HIS A CA 1
ATOM 2364 C C . HIS A 1 291 ? -19.193 5.523 11.734 1.00 71.69 291 HIS A C 1
ATOM 2366 O O . HIS A 1 291 ? -20.386 5.235 11.859 1.00 71.69 291 HIS A O 1
ATOM 2372 N N . SER A 1 292 ? -18.216 4.622 11.712 1.00 71.62 292 SER A N 1
ATOM 2373 C CA . SER A 1 292 ? -18.396 3.231 12.081 1.00 71.62 292 SER A CA 1
ATOM 2374 C C . SER A 1 292 ? -17.734 3.033 13.435 1.00 71.62 292 SER A C 1
ATOM 2376 O O . SER A 1 292 ? -16.569 3.382 13.634 1.00 71.62 292 SER A O 1
ATOM 2378 N N . TYR A 1 293 ? -18.522 2.562 14.393 1.00 76.19 293 TYR A N 1
ATOM 2379 C CA . TYR A 1 293 ? -18.029 2.155 15.692 1.00 76.19 293 TYR A CA 1
ATOM 2380 C C . TYR A 1 293 ? -18.659 0.820 16.040 1.00 76.19 293 TYR A C 1
ATOM 2382 O O . TYR A 1 293 ? -19.847 0.586 15.816 1.00 76.19 293 TYR A O 1
ATOM 2390 N N . PHE A 1 294 ? -17.836 -0.074 16.565 1.00 79.62 294 PHE A N 1
ATOM 2391 C CA . PHE A 1 294 ? -18.296 -1.353 17.074 1.00 79.62 294 PHE A CA 1
ATOM 2392 C C . PHE A 1 294 ? -17.802 -1.471 18.494 1.00 79.62 294 PHE A C 1
ATOM 2394 O O . PHE A 1 294 ? -16.620 -1.259 18.757 1.00 79.62 294 PHE A O 1
ATOM 2401 N N . CYS A 1 295 ? -18.719 -1.796 19.392 1.00 85.56 295 CYS A N 1
ATOM 2402 C CA . CYS A 1 295 ? -18.449 -1.857 20.814 1.00 85.56 295 CYS A CA 1
ATOM 2403 C C . CYS A 1 295 ? -18.479 -3.300 21.304 1.00 85.56 295 CYS A C 1
ATOM 2405 O O . CYS A 1 295 ? -19.256 -4.133 20.823 1.00 85.56 295 CYS A O 1
ATOM 2407 N N . LYS A 1 296 ? -17.618 -3.596 22.272 1.00 85.00 296 LYS A N 1
ATOM 2408 C CA . LYS A 1 296 ? -17.487 -4.898 22.914 1.00 85.00 296 LYS A CA 1
ATOM 2409 C C . LYS A 1 296 ? -17.637 -4.736 24.417 1.00 85.00 296 LYS A C 1
ATOM 2411 O O . LYS A 1 296 ? -16.996 -3.887 25.027 1.00 85.00 296 LYS A O 1
ATOM 2416 N N . LYS A 1 297 ? -18.489 -5.584 24.995 1.00 83.94 297 LYS A N 1
ATOM 2417 C CA . LYS A 1 297 ? -18.663 -5.708 26.450 1.00 83.94 297 LYS A CA 1
ATOM 2418 C C . LYS A 1 297 ? -17.715 -6.734 27.062 1.00 83.94 297 LYS A C 1
ATOM 2420 O O . LYS A 1 297 ? -17.339 -6.614 28.214 1.00 83.94 297 LYS A O 1
ATOM 2425 N N . ASN A 1 298 ? -17.319 -7.732 26.273 1.00 81.50 298 ASN A N 1
ATOM 2426 C CA . ASN A 1 298 ? -16.493 -8.841 26.727 1.00 81.50 298 ASN A CA 1
ATOM 2427 C C . ASN A 1 298 ? -15.301 -9.007 25.786 1.00 81.50 298 ASN A C 1
ATOM 2429 O O . ASN A 1 298 ? -15.476 -9.077 24.568 1.00 81.50 298 ASN A O 1
ATOM 2433 N N . LEU A 1 299 ? -14.102 -9.098 26.359 1.00 84.25 299 LEU A N 1
ATOM 2434 C CA . LEU A 1 299 ? -12.864 -9.409 25.650 1.00 84.25 299 LEU A CA 1
ATOM 2435 C C . LEU A 1 299 ? -12.172 -10.582 26.354 1.00 84.25 299 LEU A C 1
ATOM 2437 O O . LEU A 1 299 ? -12.000 -10.529 27.575 1.00 84.25 299 LEU A O 1
ATOM 2441 N N . PRO A 1 300 ? -11.765 -11.635 25.625 1.00 84.50 300 PRO A N 1
ATOM 2442 C CA . PRO A 1 300 ? -11.063 -12.775 26.205 1.00 84.50 300 PRO A CA 1
ATOM 2443 C C . PRO A 1 300 ? -9.588 -12.423 26.461 1.00 84.50 300 PRO A C 1
ATOM 2445 O O . PRO A 1 300 ? -8.707 -12.884 25.745 1.00 84.50 300 PRO A O 1
ATOM 2448 N N . LEU A 1 301 ? -9.325 -11.567 27.453 1.00 81.62 301 LEU A N 1
ATOM 2449 C CA . LEU A 1 301 ? -7.976 -11.098 27.793 1.00 81.62 301 LEU A CA 1
ATOM 2450 C C . LEU A 1 301 ? -7.123 -12.240 28.368 1.00 81.62 301 LEU A C 1
ATOM 2452 O O . LEU A 1 301 ? -7.451 -12.767 29.437 1.00 81.62 301 LEU A O 1
ATOM 2456 N N . GLY A 1 302 ? -6.029 -12.594 27.684 1.00 76.31 302 GLY A N 1
ATOM 2457 C CA . GLY A 1 302 ? -5.071 -13.613 28.117 1.00 76.31 302 GLY A CA 1
ATOM 2458 C C . GLY A 1 302 ? -4.187 -13.159 29.281 1.00 76.31 302 GLY A C 1
ATOM 2459 O O . GLY A 1 302 ? -4.319 -12.047 29.789 1.00 76.31 302 GLY A O 1
ATOM 2460 N N . GLU A 1 303 ? -3.289 -14.028 29.757 1.00 69.25 303 GLU A N 1
ATOM 2461 C CA . GLU A 1 303 ? -2.358 -13.694 30.848 1.00 69.25 303 GLU A CA 1
ATOM 2462 C C . GLU A 1 303 ? -1.178 -12.827 30.414 1.00 69.25 303 GLU A C 1
ATOM 2464 O O . GLU A 1 303 ? -0.667 -12.082 31.240 1.00 69.25 303 GLU A O 1
ATOM 2469 N N . VAL A 1 304 ? -0.796 -12.869 29.142 1.00 81.31 304 VAL A N 1
ATOM 2470 C CA . VAL A 1 304 ? 0.379 -12.181 28.589 1.00 81.31 304 VAL A CA 1
ATOM 2471 C C . VAL A 1 304 ? -0.016 -10.811 28.027 1.00 81.31 304 VAL A C 1
ATOM 2473 O O . VAL A 1 304 ? -1.187 -10.593 27.714 1.00 81.31 304 VAL A O 1
ATOM 2476 N N . ASP A 1 305 ? 0.955 -9.908 27.879 1.00 80.75 305 ASP A N 1
ATOM 2477 C CA . ASP A 1 305 ? 0.787 -8.679 27.104 1.00 80.75 305 ASP A CA 1
ATOM 2478 C C . ASP A 1 305 ? 0.299 -9.011 25.690 1.00 80.75 305 ASP A C 1
ATOM 2480 O O . ASP A 1 305 ? 0.910 -9.788 24.947 1.00 80.75 305 ASP A O 1
ATOM 2484 N N . GLU A 1 306 ? -0.822 -8.413 25.308 1.00 87.19 306 GLU A N 1
ATOM 2485 C CA . GLU A 1 306 ? -1.490 -8.708 24.050 1.00 87.19 306 GLU A CA 1
ATOM 2486 C C . GLU A 1 306 ? -1.850 -7.416 23.328 1.00 87.19 306 GLU A C 1
ATOM 2488 O O . GLU A 1 306 ? -2.333 -6.441 23.901 1.00 87.19 306 GLU A O 1
ATOM 2493 N N . ARG A 1 307 ? -1.638 -7.408 22.013 1.00 88.81 307 ARG A N 1
ATOM 2494 C CA . ARG A 1 307 ? -2.039 -6.282 21.175 1.00 88.81 307 ARG A CA 1
ATOM 2495 C C . ARG A 1 307 ? -3.455 -6.503 20.677 1.00 88.81 307 ARG A C 1
ATOM 2497 O O . ARG A 1 307 ? -3.691 -7.416 19.883 1.00 88.81 307 ARG A O 1
ATOM 2504 N N . LEU A 1 308 ? -4.376 -5.652 21.107 1.00 90.00 308 LEU A N 1
ATOM 2505 C CA . LEU A 1 308 ? -5.726 -5.609 20.572 1.00 90.00 308 LEU A CA 1
ATOM 2506 C C . LEU A 1 308 ? -5.706 -4.792 19.281 1.00 90.00 308 LEU A C 1
ATOM 2508 O O . LEU A 1 308 ? -5.270 -3.641 19.254 1.00 90.00 308 LEU A O 1
ATOM 2512 N N . ARG A 1 309 ? -6.155 -5.398 18.187 1.00 89.88 309 ARG A N 1
ATOM 2513 C CA . ARG A 1 309 ? -6.258 -4.757 16.877 1.00 89.88 309 ARG A CA 1
ATOM 2514 C C . ARG A 1 309 ? -7.686 -4.824 16.380 1.00 89.88 309 ARG A C 1
ATOM 2516 O O . ARG A 1 309 ? -8.355 -5.847 16.493 1.00 89.88 309 ARG A O 1
ATOM 2523 N N . CYS A 1 310 ? -8.099 -3.725 15.784 1.00 89.06 310 CYS A N 1
ATOM 2524 C CA . CYS A 1 310 ? -9.355 -3.566 15.095 1.00 89.06 310 CYS A CA 1
ATOM 2525 C C . CYS A 1 310 ? -9.023 -3.213 13.649 1.00 89.06 310 CYS A C 1
ATOM 2527 O O . CYS A 1 310 ? -8.455 -2.153 13.395 1.00 89.06 310 CYS A O 1
ATOM 2529 N N . ARG A 1 311 ? -9.328 -4.117 12.721 1.00 88.38 311 ARG A N 1
ATOM 2530 C CA . ARG A 1 311 ? -9.099 -3.941 11.285 1.00 88.38 311 ARG A CA 1
ATOM 2531 C C . ARG A 1 311 ? -10.411 -3.681 10.579 1.00 88.38 311 ARG A C 1
ATOM 2533 O O . ARG A 1 311 ? -11.404 -4.341 10.871 1.00 88.38 311 ARG A O 1
ATOM 2540 N N . VAL A 1 312 ? -10.398 -2.758 9.633 1.00 87.81 312 VAL A N 1
ATOM 2541 C CA . VAL A 1 312 ? -11.540 -2.422 8.792 1.00 87.81 312 VAL A CA 1
ATOM 2542 C C . VAL A 1 312 ? -11.237 -2.899 7.379 1.00 87.81 312 VAL A C 1
ATOM 2544 O O . VAL A 1 312 ? -10.179 -2.616 6.823 1.00 87.81 312 VAL A O 1
ATOM 2547 N N . GLN A 1 313 ? -12.163 -3.652 6.803 1.00 88.75 313 GLN A N 1
ATOM 2548 C CA . GLN A 1 313 ? -12.039 -4.269 5.492 1.00 88.75 313 GLN A CA 1
ATOM 2549 C C . GLN A 1 313 ? -13.231 -3.903 4.609 1.00 88.75 313 GLN A C 1
ATOM 2551 O O . GLN A 1 313 ? -14.359 -3.770 5.090 1.00 88.75 313 GLN A O 1
ATOM 2556 N N . ILE A 1 314 ? -12.975 -3.784 3.309 1.00 85.62 314 ILE A N 1
ATOM 2557 C CA . ILE A 1 314 ? -13.993 -3.695 2.260 1.00 85.62 314 ILE A CA 1
ATOM 2558 C C . ILE A 1 314 ? -14.082 -5.039 1.536 1.00 85.62 314 ILE A C 1
ATOM 2560 O O . ILE A 1 314 ? -13.054 -5.621 1.180 1.00 85.62 314 ILE A O 1
ATOM 2564 N N . GLY A 1 315 ? -15.314 -5.499 1.292 1.00 77.38 315 GLY A N 1
ATOM 2565 C CA . GLY A 1 315 ? -15.582 -6.708 0.506 1.00 77.38 315 GLY A CA 1
ATOM 2566 C C . GLY A 1 315 ? -14.886 -7.949 1.074 1.00 77.38 315 GLY A C 1
ATOM 2567 O O . GLY A 1 315 ? -14.815 -8.129 2.293 1.00 77.38 315 GLY A O 1
ATOM 2568 N N . ASP A 1 316 ? -14.323 -8.774 0.189 1.00 66.81 316 ASP A N 1
ATOM 2569 C CA . ASP A 1 316 ? -13.656 -10.041 0.528 1.00 66.81 316 ASP A CA 1
ATOM 2570 C C . ASP A 1 316 ? -12.177 -9.866 0.937 1.00 66.81 316 ASP A C 1
ATOM 2572 O O . ASP A 1 316 ? -11.281 -10.598 0.508 1.00 66.81 316 ASP A O 1
ATOM 2576 N N . GLY A 1 317 ? -11.910 -8.893 1.816 1.00 77.69 317 GLY A N 1
ATOM 2577 C CA . GLY A 1 317 ? -10.645 -8.814 2.554 1.00 77.69 317 GLY A CA 1
ATOM 2578 C C . GLY A 1 317 ? -9.654 -7.747 2.092 1.00 77.69 317 GLY A C 1
ATOM 2579 O O . GLY A 1 317 ? -8.461 -7.888 2.365 1.00 77.69 317 GLY A O 1
ATOM 2580 N N . ILE A 1 318 ? -10.110 -6.675 1.435 1.00 86.81 318 ILE A N 1
ATOM 2581 C CA . ILE A 1 318 ? -9.263 -5.497 1.202 1.00 86.81 318 ILE A CA 1
ATOM 2582 C C . ILE A 1 318 ? -9.175 -4.718 2.510 1.00 86.81 318 ILE A C 1
ATOM 2584 O O . ILE A 1 318 ? -10.144 -4.090 2.930 1.00 86.81 318 ILE A O 1
ATOM 2588 N N . ASP A 1 319 ? -8.018 -4.764 3.161 1.00 85.81 319 ASP A N 1
ATOM 2589 C CA . ASP A 1 319 ? -7.759 -3.981 4.365 1.00 85.81 319 ASP A CA 1
ATOM 2590 C C . ASP A 1 319 ? -7.710 -2.485 4.006 1.00 85.81 319 ASP A C 1
ATOM 2592 O O . ASP A 1 319 ? -6.965 -2.070 3.116 1.00 85.81 319 ASP A O 1
ATOM 2596 N N . ILE A 1 320 ? -8.495 -1.660 4.698 1.00 83.56 320 ILE A N 1
ATOM 2597 C CA . ILE A 1 320 ? -8.576 -0.206 4.493 1.00 83.56 320 ILE A CA 1
ATOM 2598 C C . ILE A 1 320 ? -8.083 0.611 5.696 1.00 83.56 320 ILE A C 1
ATOM 2600 O O . ILE A 1 320 ? -8.202 1.836 5.692 1.00 83.56 320 ILE A O 1
ATOM 2604 N N . GLY A 1 321 ? -7.498 -0.051 6.696 1.00 81.94 321 GLY A N 1
ATOM 2605 C CA . GLY A 1 321 ? -6.945 0.567 7.895 1.00 81.94 321 GLY A CA 1
ATOM 2606 C C . GLY A 1 321 ? -7.582 0.047 9.180 1.00 81.94 321 GLY A C 1
ATOM 2607 O O . GLY A 1 321 ? -8.276 -0.970 9.206 1.00 81.94 321 GLY A O 1
ATOM 2608 N N . GLY A 1 322 ? -7.325 0.746 10.281 1.00 84.50 322 GLY A N 1
ATOM 2609 C CA . GLY A 1 322 ? -7.792 0.344 11.599 1.00 84.50 322 GLY A CA 1
ATOM 2610 C C . GLY A 1 322 ? -6.924 0.887 12.725 1.00 84.50 322 GLY A C 1
ATOM 2611 O O . GLY A 1 322 ? -5.987 1.651 12.500 1.00 84.50 322 GLY A O 1
ATOM 2612 N N . SER A 1 323 ? -7.226 0.464 13.949 1.00 87.25 323 SER A N 1
ATOM 2613 C CA . SER A 1 323 ? -6.504 0.895 15.144 1.00 87.25 323 SER A CA 1
ATOM 2614 C C . SER A 1 323 ? -5.931 -0.282 15.917 1.00 87.25 323 SER A C 1
ATOM 2616 O O . SER A 1 323 ? -6.385 -1.426 15.813 1.00 87.25 323 SER A O 1
ATOM 2618 N N . SER A 1 324 ? -4.916 0.001 16.725 1.00 89.00 324 SER A N 1
ATOM 2619 C CA . SER A 1 324 ? -4.334 -0.982 17.626 1.00 89.00 324 SER A CA 1
ATOM 2620 C C . SER A 1 324 ? -3.944 -0.346 18.946 1.00 89.00 324 SER A C 1
ATOM 2622 O O . SER A 1 324 ? -3.342 0.727 18.938 1.00 89.00 324 SER A O 1
ATOM 2624 N N . ILE A 1 325 ? -4.194 -1.063 20.033 1.00 90.38 325 ILE A N 1
ATOM 2625 C CA . ILE A 1 325 ? -3.807 -0.695 21.390 1.00 90.38 325 ILE A CA 1
ATOM 2626 C C . ILE A 1 325 ? -3.051 -1.864 22.027 1.00 90.38 325 ILE A C 1
ATOM 2628 O O . ILE A 1 325 ? -3.371 -3.033 21.792 1.00 90.38 325 ILE A O 1
ATOM 2632 N N . GLU A 1 326 ? -2.003 -1.555 22.778 1.00 90.94 326 GLU A N 1
ATOM 2633 C CA . GLU A 1 326 ? -1.249 -2.535 23.558 1.00 90.94 326 GLU A CA 1
ATOM 2634 C C . GLU A 1 326 ? -1.898 -2.686 24.933 1.00 90.94 326 GLU A C 1
ATOM 2636 O O . GLU A 1 326 ? -2.101 -1.700 25.642 1.00 90.94 326 GLU A O 1
ATOM 2641 N N . ILE A 1 327 ? -2.266 -3.915 25.291 1.00 86.88 327 ILE A N 1
ATOM 2642 C CA . ILE A 1 327 ? -2.790 -4.242 26.614 1.00 86.88 327 ILE A CA 1
ATOM 2643 C C . ILE A 1 327 ? -1.627 -4.808 27.413 1.00 86.88 327 ILE A C 1
ATOM 2645 O O . ILE A 1 327 ? -1.165 -5.913 27.128 1.00 86.88 327 ILE A O 1
ATOM 2649 N N . VAL A 1 328 ? -1.154 -4.017 28.370 1.00 89.38 328 VAL A N 1
ATOM 2650 C CA . VAL A 1 328 ? -0.027 -4.355 29.247 1.00 89.38 328 VAL A CA 1
ATOM 2651 C C . VAL A 1 328 ? -0.543 -4.857 30.589 1.00 89.38 328 VAL A C 1
ATOM 2653 O O . VAL A 1 328 ? -1.623 -4.438 31.011 1.00 89.38 328 VAL A O 1
ATOM 2656 N N . GLN A 1 329 ? 0.180 -5.772 31.231 1.00 82.44 329 GLN A N 1
ATOM 2657 C CA . GLN A 1 329 ? -0.206 -6.342 32.529 1.00 82.44 329 GLN A CA 1
ATOM 2658 C C . GLN A 1 329 ? -0.534 -5.303 33.605 1.00 82.44 329 GLN A C 1
ATOM 2660 O O . GLN A 1 329 ? 0.200 -4.297 33.736 1.00 82.44 329 GLN A O 1
#

Radius of gyration: 23.13 Å; Cα contacts (8 Å, |Δi|>4): 467; chains: 1; bounding box: 56×48×74 Å